Protein AF-A0A382DYI3-F1 (afdb_monomer_lite)

pLDDT: mean 92.46, std 12.78, range [22.81, 98.94]

Organism: NCBI:txid408172

Radius of gyration: 20.12 Å; chains: 1; bounding box: 58×46×54 Å

Sequence (320 aa):
VVPGTFLARAEEDTTLPGLQSNIVVEIRAQGDSLIWLGTGKGLSVQKDSLDKRNVTRTFQTSKNITAGETGQLLPEGGISAVGVAGKDTLLVSVATTIDEEIAGGGLALSINSRDPTTARWSYFDQPKDSSGDSTLSWGGVTLSALPVTVPQNNVTYDIAIGKRYYWTASWAGGLRRLNKSNVLNGWKRVPLPDDNRTDFLCGQQYDGYQLNPRDPPQGNHNHKAFSVMTYGDTVWVGTANGINRGILDDSGCLDWKNYSFPISSISGNWVIAIEKQEWKGRRTIWAVTRAADQAGEENGISFTQNDGETWQTVALLKGE

Structure (mmCIF, N/CA/C/O backbone):
data_AF-A0A382DYI3-F1
#
_entry.id   AF-A0A382DYI3-F1
#
loop_
_atom_site.group_PDB
_atom_site.id
_atom_site.type_symbol
_atom_site.label_atom_id
_atom_site.label_alt_id
_atom_site.label_comp_id
_atom_site.label_asym_id
_atom_site.label_entity_id
_atom_site.label_seq_id
_atom_site.pdbx_PDB_ins_code
_atom_site.Cartn_x
_atom_site.Cartn_y
_atom_site.Cartn_z
_atom_site.occupancy
_atom_site.B_iso_or_equiv
_atom_site.auth_seq_id
_atom_site.auth_comp_id
_atom_site.auth_asym_id
_atom_site.auth_atom_id
_atom_site.pdbx_PDB_model_num
ATOM 1 N N . VAL A 1 1 ? -31.233 26.268 10.669 1.00 33.06 1 VAL A N 1
ATOM 2 C CA . VAL A 1 1 ? -31.345 25.991 12.120 1.00 33.06 1 VAL A CA 1
ATOM 3 C C . VAL A 1 1 ? -30.613 24.690 12.382 1.00 33.06 1 VAL A C 1
ATOM 5 O O . VAL A 1 1 ? -31.057 23.652 11.914 1.00 33.06 1 VAL A O 1
ATOM 8 N N . VAL A 1 2 ? -29.431 24.779 12.990 1.00 22.81 2 VAL A N 1
ATOM 9 C CA . VAL A 1 2 ? -28.612 23.624 13.384 1.00 22.81 2 VAL A CA 1
ATOM 10 C C . VAL A 1 2 ? -29.206 23.071 14.680 1.00 22.81 2 VAL A C 1
ATOM 12 O O . VAL A 1 2 ? -29.425 23.868 15.595 1.00 22.81 2 VAL A O 1
ATOM 15 N N . PRO A 1 3 ? -29.493 21.765 14.803 1.00 25.08 3 PRO A N 1
ATOM 16 C CA . PRO A 1 3 ? -29.851 21.202 16.094 1.00 25.08 3 PRO A CA 1
ATOM 17 C C . PRO A 1 3 ? -28.656 21.307 17.046 1.00 25.08 3 PRO A C 1
ATOM 19 O O . PRO A 1 3 ? -27.610 20.695 16.828 1.00 25.08 3 PRO A O 1
ATOM 22 N N . GLY A 1 4 ? -28.825 22.127 18.084 1.00 31.42 4 GLY A N 1
ATOM 23 C CA . GLY A 1 4 ? -27.936 22.215 19.232 1.00 31.42 4 GLY A CA 1
ATOM 24 C C . GLY A 1 4 ? -28.094 20.980 20.114 1.00 31.42 4 GLY A C 1
ATOM 25 O O . GLY A 1 4 ? -29.153 20.778 20.693 1.00 31.42 4 GLY A O 1
ATOM 26 N N . THR A 1 5 ? -27.020 20.189 20.186 1.00 35.94 5 THR A N 1
ATOM 27 C CA . THR A 1 5 ? -26.731 19.069 21.107 1.00 35.94 5 THR A CA 1
ATOM 28 C C . THR A 1 5 ? -27.771 17.958 21.301 1.00 35.94 5 THR A C 1
ATOM 30 O O . THR A 1 5 ? -28.908 18.193 21.687 1.00 35.94 5 THR A O 1
ATOM 33 N N . PHE A 1 6 ? -27.294 16.712 21.241 1.00 30.08 6 PHE A N 1
ATOM 34 C CA . PHE A 1 6 ? -27.836 15.607 22.033 1.00 30.08 6 PHE A CA 1
ATOM 35 C C . PHE A 1 6 ? -26.677 14.865 22.709 1.00 30.08 6 PHE A C 1
ATOM 37 O O . PHE A 1 6 ? -25.822 14.283 22.047 1.00 30.08 6 PHE A O 1
ATOM 44 N N . LEU A 1 7 ? -26.644 14.941 24.040 1.00 41.44 7 LEU A N 1
ATOM 45 C CA . LEU A 1 7 ? -25.841 14.096 24.921 1.00 41.44 7 LEU A CA 1
ATOM 46 C C . LEU A 1 7 ? -26.666 12.862 25.304 1.00 41.44 7 LEU A C 1
ATOM 48 O O . LEU A 1 7 ? -27.824 13.010 25.685 1.00 41.44 7 LEU A O 1
ATOM 52 N N . ALA A 1 8 ? -26.037 11.687 25.325 1.00 32.81 8 ALA A N 1
ATOM 53 C CA . ALA A 1 8 ? -26.279 10.656 26.335 1.00 32.81 8 ALA A CA 1
ATOM 54 C C . ALA A 1 8 ? -25.063 9.720 26.398 1.00 32.81 8 ALA A C 1
ATOM 56 O O . ALA A 1 8 ? -24.697 9.096 25.404 1.00 32.81 8 ALA A O 1
ATOM 57 N N . ARG A 1 9 ? -24.435 9.644 27.578 1.00 41.69 9 ARG A N 1
ATOM 58 C CA . ARG A 1 9 ? -23.523 8.559 27.956 1.00 41.69 9 ARG A CA 1
ATOM 59 C C . ARG A 1 9 ? -24.306 7.245 27.977 1.00 41.69 9 ARG A C 1
ATOM 61 O O . ARG A 1 9 ? -25.358 7.185 28.607 1.00 41.69 9 ARG A O 1
ATOM 68 N N . ALA A 1 10 ? -23.723 6.204 27.402 1.00 33.28 10 ALA A N 1
ATOM 69 C CA . ALA A 1 10 ? -23.836 4.850 27.923 1.00 33.28 10 ALA A CA 1
ATOM 70 C C . ALA A 1 10 ? -22.439 4.457 28.421 1.00 33.28 10 ALA A C 1
ATOM 72 O O . ALA A 1 10 ? -21.440 4.808 27.789 1.00 33.28 10 ALA A O 1
ATOM 73 N N . GLU A 1 11 ? -22.363 3.818 29.584 1.00 40.38 11 GLU A N 1
ATOM 74 C CA . GLU A 1 11 ? -21.122 3.207 30.057 1.00 40.38 11 GLU A CA 1
ATOM 75 C C . GLU A 1 11 ? -20.668 2.143 29.036 1.00 40.38 11 GLU A C 1
ATOM 77 O O . GLU A 1 11 ? -21.461 1.304 28.616 1.00 40.38 11 GLU A O 1
ATOM 82 N N . GLU A 1 12 ? -19.406 2.262 28.607 1.00 47.00 12 GLU A N 1
ATOM 83 C CA . GLU A 1 12 ? -18.639 1.360 27.727 1.00 47.00 12 GLU A CA 1
ATOM 84 C C . GLU A 1 12 ? -19.156 1.087 26.290 1.00 47.00 12 GLU A C 1
ATOM 86 O O . GLU A 1 12 ? -19.067 -0.039 25.808 1.00 47.00 12 GLU A O 1
ATOM 91 N N . ASP A 1 13 ? -19.589 2.108 25.531 1.00 55.59 13 ASP A N 1
ATOM 92 C CA . ASP A 1 13 ? -19.565 2.030 24.050 1.00 55.59 13 ASP A CA 1
ATOM 93 C C . ASP A 1 13 ? -18.303 2.733 23.510 1.00 55.59 13 ASP A C 1
ATOM 95 O O . ASP A 1 13 ? -18.105 3.936 23.703 1.00 55.59 13 ASP A O 1
ATOM 99 N N . THR A 1 14 ? -17.429 1.976 22.842 1.00 66.69 14 THR A N 1
ATOM 100 C CA . THR A 1 14 ? -16.175 2.458 22.225 1.00 66.69 14 THR A CA 1
ATOM 101 C C . THR A 1 14 ? -16.417 3.146 20.877 1.00 66.69 14 THR A C 1
ATOM 103 O O . THR A 1 14 ? -15.471 3.557 20.197 1.00 66.69 14 THR A O 1
ATOM 106 N N . THR A 1 15 ? -17.682 3.296 20.473 1.00 78.12 15 THR A N 1
ATOM 107 C CA . THR A 1 15 ? -18.095 3.884 19.199 1.00 78.12 15 THR A CA 1
ATOM 108 C C . THR A 1 15 ? -19.117 5.018 19.372 1.00 78.12 15 THR A C 1
ATOM 110 O O . THR A 1 15 ? -19.864 5.089 20.343 1.00 78.12 15 THR A O 1
ATOM 113 N N . LEU A 1 16 ? -19.137 5.947 18.416 1.00 83.94 16 LEU A N 1
ATOM 114 C CA . LEU A 1 16 ? -20.013 7.111 18.316 1.00 83.94 16 LEU A CA 1
ATOM 115 C C . LEU A 1 16 ? -21.017 6.921 17.167 1.00 83.94 16 LEU A C 1
ATOM 117 O O . LEU A 1 16 ? -20.637 6.403 16.115 1.00 83.94 16 LEU A O 1
ATOM 121 N N . PRO A 1 17 ? -22.277 7.371 17.293 1.00 85.00 17 PRO A N 1
ATOM 122 C CA . PRO A 1 17 ? -23.234 7.317 16.190 1.00 85.00 17 PRO A CA 1
ATOM 123 C C . PRO A 1 17 ? -22.824 8.186 14.990 1.00 85.00 17 PRO A C 1
ATOM 125 O O . PRO A 1 17 ? -22.379 9.322 15.152 1.00 85.00 17 PRO A O 1
ATOM 128 N N . GLY A 1 18 ? -23.057 7.677 13.780 1.00 85.94 18 GLY A N 1
ATOM 129 C CA . GLY A 1 18 ? -22.860 8.394 12.519 1.00 85.94 18 GLY A CA 1
ATOM 130 C C . GLY A 1 18 ? -21.398 8.536 12.092 1.00 85.94 18 GLY A C 1
ATOM 131 O O . GLY A 1 18 ? -20.479 8.103 12.786 1.00 85.94 18 GLY A O 1
ATOM 132 N N . LEU A 1 19 ? -21.196 9.146 10.921 1.00 88.25 19 LEU A N 1
ATOM 133 C CA . LEU A 1 19 ? -19.880 9.550 10.419 1.00 88.25 19 LEU A CA 1
ATOM 134 C C . LEU A 1 19 ? -19.428 10.844 11.101 1.00 88.25 19 LEU A C 1
ATOM 136 O O . LEU A 1 19 ? -20.229 11.760 11.280 1.00 88.25 19 LEU A O 1
ATOM 140 N N . GLN A 1 20 ? -18.139 10.945 11.420 1.00 86.56 20 GLN A N 1
ATOM 141 C CA . GLN A 1 20 ? -17.558 12.157 12.019 1.00 86.56 20 GLN A CA 1
ATOM 142 C C . GLN A 1 20 ? -16.969 13.126 10.981 1.00 86.56 20 GLN A C 1
ATOM 144 O O . GLN A 1 20 ? -16.584 14.243 11.321 1.00 86.56 20 GLN A O 1
ATOM 149 N N . SER A 1 21 ? -16.927 12.728 9.708 1.00 86.38 21 SER A N 1
ATOM 150 C CA . SER A 1 21 ? -16.507 13.553 8.575 1.00 86.38 21 SER A CA 1
ATOM 151 C C . SER A 1 21 ? -17.416 13.307 7.370 1.00 86.38 21 SER A C 1
ATOM 153 O O . SER A 1 21 ? -17.968 12.219 7.209 1.00 86.38 21 SER A O 1
ATOM 155 N N . ASN A 1 22 ? -17.558 14.319 6.515 1.00 83.19 22 ASN A N 1
ATOM 156 C CA . ASN A 1 22 ? -18.263 14.236 5.235 1.00 83.19 22 ASN A CA 1
ATOM 157 C C . ASN A 1 22 ? -17.356 13.789 4.073 1.00 83.19 22 ASN A C 1
ATOM 159 O O . ASN A 1 22 ? -17.828 13.697 2.944 1.00 83.19 22 ASN A O 1
ATOM 163 N N . ILE A 1 23 ? -16.074 13.522 4.339 1.00 85.38 23 ILE A N 1
ATOM 164 C CA . ILE A 1 23 ? -15.118 12.976 3.372 1.00 85.38 23 ILE A CA 1
ATOM 165 C C . ILE A 1 23 ? -14.836 11.523 3.747 1.00 85.38 23 ILE A C 1
ATOM 167 O O . ILE A 1 23 ? -14.264 11.252 4.808 1.00 85.38 23 ILE A O 1
ATOM 171 N N . VAL A 1 24 ? -15.219 10.610 2.855 1.00 89.94 24 VAL A N 1
ATOM 172 C CA . VAL A 1 24 ? -14.853 9.191 2.899 1.00 89.94 24 VAL A CA 1
ATOM 173 C C . VAL A 1 24 ? -13.750 8.983 1.875 1.00 89.94 24 VAL A C 1
ATOM 175 O O . VAL A 1 24 ? -13.953 9.257 0.696 1.00 89.94 24 VAL A O 1
ATOM 178 N N . VAL A 1 25 ? -12.587 8.538 2.336 1.00 88.25 25 VAL A N 1
ATOM 179 C CA . VAL A 1 25 ? -11.425 8.293 1.469 1.00 88.25 25 VAL A CA 1
ATOM 180 C C . VAL A 1 25 ? -11.272 6.822 1.116 1.00 88.25 25 VAL A C 1
ATOM 182 O O . VAL A 1 25 ? -10.615 6.506 0.137 1.00 88.25 25 VAL A O 1
ATOM 185 N N . GLU A 1 26 ? -11.889 5.935 1.900 1.00 91.88 26 GLU A N 1
ATOM 186 C CA . GLU A 1 26 ? -11.700 4.499 1.764 1.00 91.88 26 GLU A CA 1
ATOM 187 C C . GLU A 1 26 ? -12.976 3.738 2.125 1.00 91.88 26 GLU A C 1
ATOM 189 O O . GLU A 1 26 ? -13.631 4.044 3.127 1.00 91.88 26 GLU A O 1
ATOM 194 N N . ILE A 1 27 ? -13.314 2.728 1.321 1.00 94.75 27 ILE A N 1
ATOM 195 C CA . ILE A 1 27 ? -14.467 1.849 1.545 1.00 94.75 27 ILE A CA 1
ATOM 196 C C . ILE A 1 27 ? -14.018 0.402 1.375 1.00 94.75 27 ILE A C 1
ATOM 198 O O . ILE A 1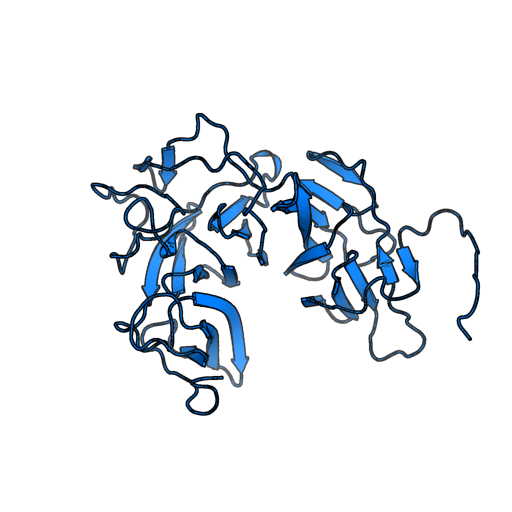 27 ? -13.623 -0.005 0.283 1.00 94.75 27 ILE A O 1
ATOM 202 N N . ARG A 1 28 ? -14.127 -0.404 2.435 1.00 95.88 28 ARG A N 1
ATOM 203 C CA . ARG A 1 28 ? -13.758 -1.828 2.394 1.00 95.88 28 ARG A CA 1
ATOM 204 C C . ARG A 1 28 ? -14.868 -2.712 2.932 1.00 95.88 28 ARG A C 1
ATOM 206 O O . ARG A 1 28 ? -15.318 -2.543 4.062 1.00 95.88 28 ARG A O 1
ATOM 213 N N . ALA A 1 29 ? -15.275 -3.694 2.137 1.00 94.31 29 ALA A N 1
ATOM 214 C CA . ALA A 1 29 ? -16.159 -4.757 2.596 1.00 94.31 29 ALA A CA 1
ATOM 215 C C . ALA A 1 29 ? -15.353 -5.848 3.314 1.00 94.31 29 ALA A C 1
ATOM 217 O O . ALA A 1 29 ? -14.279 -6.233 2.852 1.00 94.31 29 ALA A O 1
ATOM 218 N N . GLN A 1 30 ? -15.872 -6.372 4.424 1.00 94.31 30 GLN A N 1
ATOM 219 C CA . GLN A 1 30 ? -15.259 -7.473 5.163 1.00 94.31 30 GLN A CA 1
ATOM 220 C C . GLN A 1 30 ? -16.304 -8.524 5.540 1.00 94.31 30 GLN A C 1
ATOM 222 O O . GLN A 1 30 ? -17.333 -8.230 6.156 1.00 94.31 30 GLN A O 1
ATOM 227 N N . GLY A 1 31 ? -16.005 -9.779 5.199 1.00 90.25 31 GLY A N 1
ATOM 228 C CA . GLY A 1 31 ? -16.948 -10.877 5.362 1.00 90.25 31 GLY A CA 1
ATOM 229 C C . GLY A 1 31 ? -18.260 -10.612 4.621 1.00 90.25 31 GLY A C 1
ATOM 230 O O . GLY A 1 31 ? -18.258 -10.102 3.505 1.00 90.25 31 GLY A O 1
ATOM 231 N N . ASP A 1 32 ? -19.369 -10.964 5.267 1.00 86.88 32 ASP A N 1
ATOM 232 C CA . ASP A 1 32 ? -20.693 -10.975 4.636 1.00 86.88 32 ASP A CA 1
ATOM 233 C C . ASP A 1 32 ? -21.541 -9.740 5.007 1.00 86.88 32 ASP A C 1
ATOM 235 O O . ASP A 1 32 ? -22.590 -9.511 4.411 1.00 86.88 32 ASP A O 1
ATOM 239 N N . SER A 1 33 ? -21.109 -8.953 6.002 1.00 88.81 33 SER A N 1
ATOM 240 C CA . SER A 1 33 ? -21.972 -7.966 6.669 1.00 88.81 33 SER A CA 1
ATOM 241 C C . SER A 1 33 ? -21.318 -6.628 7.002 1.00 88.81 33 SER A C 1
ATOM 243 O O . SER A 1 33 ? -22.034 -5.729 7.426 1.00 88.81 33 SER A O 1
ATOM 245 N N . LEU A 1 34 ? -19.995 -6.470 6.915 1.00 93.81 34 LEU A N 1
ATOM 246 C CA . LEU A 1 34 ? -19.329 -5.248 7.384 1.00 93.81 34 LEU A CA 1
ATOM 247 C C . LEU A 1 34 ? -18.829 -4.400 6.220 1.00 93.81 34 LEU A C 1
ATOM 249 O O . LEU A 1 34 ? -18.163 -4.907 5.319 1.00 93.81 34 LEU A O 1
ATOM 253 N N . ILE A 1 35 ? -19.108 -3.101 6.293 1.00 94.94 35 ILE A N 1
ATOM 254 C CA . ILE A 1 35 ? -18.514 -2.069 5.448 1.00 94.94 35 ILE A CA 1
ATOM 255 C C . ILE A 1 35 ? -17.738 -1.112 6.349 1.00 94.94 35 ILE A C 1
ATOM 257 O O . ILE A 1 35 ? -18.320 -0.446 7.205 1.00 94.94 35 ILE A O 1
ATOM 261 N N . TRP A 1 36 ? -16.429 -1.046 6.146 1.00 96.19 36 TRP A N 1
ATOM 262 C CA . TRP A 1 36 ? -15.521 -0.110 6.794 1.00 96.19 36 TRP A CA 1
ATOM 263 C C . TRP A 1 36 ? -15.395 1.152 5.953 1.00 96.19 36 TRP A C 1
ATOM 265 O O . TRP A 1 36 ? -15.252 1.074 4.734 1.00 96.19 36 TRP A O 1
ATOM 275 N N . LEU A 1 37 ? -15.443 2.302 6.615 1.00 96.06 37 LEU A N 1
ATOM 276 C CA . LEU A 1 37 ? -15.402 3.625 6.009 1.00 96.06 37 LEU A CA 1
ATOM 277 C C . LEU A 1 37 ? -14.260 4.407 6.655 1.00 96.06 37 LEU A C 1
ATOM 279 O O . LEU A 1 37 ? -14.363 4.844 7.804 1.00 96.06 37 LEU A O 1
ATOM 283 N N . GLY A 1 38 ? -13.158 4.561 5.930 1.00 95.69 38 GLY A N 1
ATOM 284 C CA . GLY A 1 38 ? -12.072 5.445 6.332 1.00 95.69 38 GLY A CA 1
ATOM 285 C C . GLY A 1 38 ? -12.460 6.886 6.038 1.00 95.69 38 GLY A C 1
ATOM 286 O O . GLY A 1 38 ? -12.813 7.218 4.905 1.00 95.69 38 GLY A O 1
ATOM 287 N N . THR A 1 39 ? -12.420 7.749 7.050 1.00 93.56 39 THR A N 1
ATOM 288 C CA . THR A 1 39 ? -12.794 9.158 6.899 1.00 93.56 39 THR A CA 1
ATOM 289 C C . THR A 1 39 ? -11.682 10.087 7.359 1.00 93.56 39 THR A C 1
ATOM 291 O O . THR A 1 39 ? -10.795 9.696 8.117 1.00 93.56 39 THR A O 1
ATOM 294 N N . GLY A 1 40 ? -11.779 11.364 6.982 1.00 89.06 40 GLY A N 1
ATOM 295 C CA . GLY A 1 40 ? -10.863 12.400 7.477 1.00 89.06 40 GLY A CA 1
ATOM 296 C C . GLY A 1 40 ? -10.893 12.622 9.000 1.00 89.06 40 GLY A C 1
ATOM 297 O O . GLY A 1 40 ? -10.067 13.372 9.507 1.00 89.06 40 GLY A O 1
ATOM 298 N N . LYS A 1 41 ? -11.827 11.999 9.737 1.00 88.44 41 LYS A N 1
ATOM 299 C CA . LYS A 1 41 ? -11.933 12.071 11.205 1.00 88.44 41 LYS A CA 1
ATOM 300 C C . LYS A 1 41 ? -12.202 10.696 11.825 1.00 88.44 41 LYS A C 1
ATOM 302 O O . LYS A 1 41 ? -13.142 10.524 12.598 1.00 88.44 41 LYS A O 1
ATOM 307 N N . GLY A 1 42 ? -11.383 9.716 11.462 1.00 92.62 42 GLY A N 1
ATOM 308 C CA . GLY A 1 42 ? -11.423 8.375 12.038 1.00 92.62 42 GLY A CA 1
ATOM 309 C C . GLY A 1 42 ? -12.180 7.344 11.203 1.00 92.62 42 GLY A C 1
ATOM 310 O O . GLY A 1 42 ? -12.631 7.602 10.083 1.00 92.62 42 GLY A O 1
ATOM 311 N N . LEU A 1 43 ? -12.240 6.132 11.748 1.00 96.94 43 LEU A N 1
ATOM 312 C CA . LEU A 1 43 ? -12.793 4.954 11.092 1.00 96.94 43 LEU A CA 1
ATOM 313 C C . LEU A 1 43 ? -14.240 4.742 11.512 1.00 96.94 43 LEU A C 1
ATOM 315 O O . LEU A 1 43 ? -14.545 4.697 12.705 1.00 96.94 43 LEU A O 1
ATOM 319 N N . SER A 1 44 ? -15.104 4.508 10.538 1.00 95.06 44 SER A N 1
ATOM 320 C CA . SER A 1 44 ? -16.482 4.111 10.779 1.00 95.06 44 SER A CA 1
ATOM 321 C C . SER A 1 44 ? -16.776 2.731 10.216 1.00 95.06 44 SER A C 1
ATOM 323 O O . SER A 1 44 ? -16.079 2.224 9.339 1.00 95.06 44 SER A O 1
ATOM 325 N N . VAL A 1 45 ? -17.831 2.116 10.729 1.00 93.88 45 VAL A N 1
ATOM 326 C CA . VAL A 1 45 ? -18.316 0.813 10.302 1.00 93.88 45 VAL A CA 1
ATOM 327 C C . VAL A 1 45 ? -19.827 0.842 10.166 1.00 93.88 45 VAL A C 1
ATOM 329 O O . VAL A 1 45 ? -20.539 1.433 10.982 1.00 93.88 45 VAL A O 1
ATOM 332 N N . GLN A 1 46 ? -20.320 0.177 9.135 1.00 91.56 46 GLN A N 1
ATOM 333 C CA . GLN A 1 46 ? -21.726 -0.132 8.964 1.00 91.56 46 GLN A CA 1
ATOM 334 C C . GLN A 1 46 ? -21.883 -1.648 8.894 1.00 91.56 46 GLN A C 1
ATOM 336 O O . GLN A 1 46 ? -21.194 -2.319 8.126 1.00 91.56 46 GLN A O 1
ATOM 341 N N . LYS A 1 47 ? -22.794 -2.185 9.707 1.00 88.56 47 LYS A N 1
ATOM 342 C CA . LYS A 1 47 ? -23.161 -3.600 9.694 1.00 88.56 47 LYS A CA 1
ATOM 343 C C . LYS A 1 47 ? -24.464 -3.787 8.927 1.00 88.56 47 LYS A C 1
ATOM 345 O O . LYS A 1 47 ? -25.378 -2.995 9.117 1.00 88.56 47 LYS A O 1
ATOM 350 N N . ASP A 1 48 ? -24.538 -4.816 8.089 1.00 83.56 48 ASP A N 1
ATOM 351 C CA . ASP A 1 48 ? -25.665 -5.154 7.215 1.00 83.56 48 ASP A CA 1
ATOM 352 C C . ASP A 1 48 ? -26.249 -3.895 6.563 1.00 83.56 48 ASP A C 1
ATOM 354 O O . ASP A 1 48 ? -27.338 -3.450 6.915 1.00 83.56 48 ASP A O 1
ATOM 358 N N . SER A 1 49 ? -25.500 -3.281 5.640 1.00 71.50 49 SER A N 1
ATOM 359 C CA . SER A 1 49 ? -25.786 -1.940 5.094 1.00 71.50 49 SER A CA 1
ATOM 360 C C . SER A 1 49 ? -27.166 -1.773 4.438 1.00 71.50 49 SER A C 1
ATOM 362 O O . SER A 1 49 ? -27.600 -0.649 4.189 1.00 71.50 49 SER A O 1
ATOM 364 N N . LEU A 1 50 ? -27.869 -2.878 4.179 1.00 75.00 50 LEU A N 1
ATOM 365 C CA . LEU A 1 50 ? -29.229 -2.910 3.646 1.00 75.00 50 LEU A CA 1
ATOM 366 C C . LEU A 1 50 ? -30.318 -2.835 4.734 1.00 75.00 50 LEU A C 1
ATOM 368 O O . LEU A 1 50 ? -31.466 -2.511 4.419 1.00 75.00 50 LEU A O 1
ATOM 372 N N . ASP A 1 51 ? -29.994 -3.105 6.002 1.00 76.00 51 ASP A N 1
ATOM 373 C CA . ASP A 1 51 ? -30.919 -2.920 7.120 1.00 76.00 51 ASP A CA 1
ATOM 374 C C . ASP A 1 51 ? -30.903 -1.455 7.567 1.00 76.00 51 ASP A C 1
ATOM 376 O O . ASP A 1 51 ? -29.970 -0.981 8.211 1.00 76.00 51 ASP A O 1
ATOM 380 N N . LYS A 1 52 ? -31.984 -0.730 7.262 1.00 69.81 52 LYS A N 1
ATOM 381 C CA . LYS A 1 52 ? -32.148 0.693 7.611 1.00 69.81 52 LYS A CA 1
ATOM 382 C C . LYS A 1 52 ? -32.114 0.972 9.118 1.00 69.81 52 LYS A C 1
ATOM 384 O O . LYS A 1 52 ? -32.022 2.132 9.509 1.00 69.81 52 LYS A O 1
ATOM 389 N N . ARG A 1 53 ? -32.232 -0.058 9.963 1.00 71.25 53 ARG A N 1
ATOM 390 C CA . ARG A 1 53 ? -32.099 0.062 11.423 1.00 71.25 53 ARG A CA 1
ATOM 391 C C . ARG A 1 53 ? -30.639 0.108 11.866 1.00 71.25 53 ARG A C 1
ATOM 393 O O . ARG A 1 53 ? -30.362 0.604 12.956 1.00 71.25 53 ARG A O 1
ATOM 400 N N . ASN A 1 54 ? -29.716 -0.385 11.042 1.00 72.50 54 ASN A N 1
ATOM 401 C CA . ASN A 1 54 ? -28.298 -0.358 11.351 1.00 72.50 54 ASN A CA 1
ATOM 402 C C . ASN A 1 54 ? -27.706 0.996 10.978 1.00 72.50 54 ASN A C 1
ATOM 404 O O . ASN A 1 54 ? -27.630 1.389 9.813 1.00 72.50 54 ASN A O 1
ATOM 408 N N . VAL A 1 55 ? -27.270 1.707 12.009 1.00 80.38 55 VAL A N 1
ATOM 409 C CA . VAL A 1 55 ? -26.630 3.010 11.875 1.00 80.38 55 VAL A CA 1
ATOM 410 C C . VAL A 1 55 ? -25.128 2.802 11.744 1.00 80.38 55 VAL A C 1
ATOM 412 O O . VAL A 1 55 ? -24.545 1.973 12.443 1.00 80.38 55 VAL A O 1
ATOM 415 N N . THR A 1 56 ? -24.496 3.581 10.874 1.00 88.19 56 THR A N 1
ATOM 416 C CA . THR A 1 56 ? -23.039 3.700 10.844 1.00 88.19 56 THR A CA 1
ATOM 417 C C . THR A 1 56 ? -22.530 4.157 12.209 1.00 88.19 56 THR A C 1
ATOM 419 O O . THR A 1 56 ? -23.099 5.071 12.808 1.00 88.19 56 THR A O 1
ATOM 422 N N . ARG A 1 57 ? -21.459 3.538 12.702 1.00 89.44 57 ARG A N 1
ATOM 423 C CA . ARG A 1 57 ? -20.806 3.896 13.965 1.00 89.44 57 ARG A CA 1
ATOM 424 C C . ARG A 1 57 ? -19.343 4.228 13.716 1.00 89.44 57 ARG A C 1
ATOM 426 O O . ARG A 1 57 ? -18.686 3.522 12.964 1.00 89.44 57 ARG A O 1
ATOM 433 N N . THR A 1 58 ? -18.834 5.283 14.333 1.00 92.69 58 THR A N 1
ATOM 434 C CA . THR A 1 58 ? -17.429 5.703 14.254 1.00 92.69 58 THR A CA 1
ATOM 435 C C . THR A 1 58 ? -16.689 5.304 15.515 1.00 92.69 58 THR A C 1
ATOM 437 O O . THR A 1 58 ? -17.187 5.537 16.605 1.00 92.69 58 THR A O 1
ATOM 440 N N . PHE A 1 59 ? -15.503 4.725 15.401 1.00 94.62 59 PHE A N 1
ATOM 441 C CA . PHE A 1 59 ? -14.676 4.405 16.562 1.00 94.62 59 PHE A CA 1
ATOM 442 C C . PHE A 1 59 ? -14.229 5.677 17.278 1.00 94.62 59 PHE A C 1
ATOM 444 O O . PHE A 1 59 ? -13.854 6.662 16.640 1.00 94.62 59 PHE A O 1
ATOM 451 N N . GLN A 1 60 ? -14.256 5.656 18.608 1.00 93.50 60 GLN A N 1
ATOM 452 C CA . GLN A 1 60 ? -13.653 6.720 19.398 1.00 93.50 60 GLN A CA 1
ATOM 453 C C . GLN A 1 60 ? -12.139 6.750 19.186 1.00 93.50 60 GLN A C 1
ATOM 455 O O . GLN A 1 60 ? -11.496 5.715 18.986 1.00 93.50 60 GLN A O 1
ATOM 460 N N . THR A 1 61 ? -11.573 7.951 19.263 1.00 94.06 61 THR A N 1
ATOM 461 C CA . THR A 1 61 ? -10.145 8.182 19.066 1.00 94.06 61 THR A CA 1
ATOM 462 C C . THR A 1 61 ? -9.484 8.785 20.299 1.00 94.06 61 THR A C 1
ATOM 464 O O . THR A 1 61 ? -10.144 9.420 21.122 1.00 94.06 61 THR A O 1
ATOM 467 N N . SER A 1 62 ? -8.168 8.626 20.412 1.00 93.75 62 SER A N 1
ATOM 468 C CA . SER A 1 62 ? -7.352 9.233 21.465 1.00 93.75 62 SER A CA 1
ATOM 469 C C . SER A 1 62 ? -6.017 9.729 20.908 1.00 93.75 62 SER A C 1
ATOM 471 O O . SER A 1 62 ? -5.438 9.102 20.021 1.00 93.75 62 SER A O 1
ATOM 473 N N . LYS A 1 63 ? -5.500 10.827 21.474 1.00 91.19 63 LYS A N 1
ATOM 474 C CA . LYS A 1 63 ? -4.107 11.276 21.269 1.00 91.19 63 LYS A CA 1
ATOM 475 C C . LYS A 1 63 ? -3.107 10.481 22.104 1.00 91.19 63 LYS A C 1
ATOM 477 O O . LYS A 1 63 ? -1.929 10.439 21.779 1.00 91.19 63 LYS A O 1
ATOM 482 N N . ASN A 1 64 ? -3.579 9.855 23.180 1.00 92.94 64 ASN A N 1
ATOM 483 C CA . ASN A 1 64 ? -2.760 9.091 24.115 1.00 92.94 64 ASN A CA 1
ATOM 484 C C . ASN A 1 64 ? -2.746 7.621 23.686 1.00 92.94 64 ASN A C 1
ATOM 486 O O . ASN A 1 64 ? -3.360 6.777 24.340 1.00 92.94 64 ASN A O 1
ATOM 490 N N . ILE A 1 65 ? -2.120 7.344 22.544 1.00 94.50 65 ILE A N 1
ATOM 491 C CA . ILE A 1 65 ? -1.920 5.995 22.013 1.00 94.50 65 ILE A CA 1
ATOM 492 C C . ILE A 1 65 ? -0.421 5.742 21.906 1.00 94.50 65 ILE A C 1
ATOM 494 O O . ILE A 1 65 ? 0.296 6.521 21.281 1.00 94.50 65 ILE A O 1
ATOM 498 N N . THR A 1 66 ? 0.036 4.644 22.499 1.00 95.81 66 THR A N 1
ATOM 499 C CA . THR A 1 66 ? 1.448 4.258 22.504 1.00 95.81 66 THR A CA 1
ATOM 500 C C . THR A 1 66 ? 1.645 3.034 21.619 1.00 95.81 66 THR A C 1
ATOM 502 O O . THR A 1 66 ? 0.958 2.021 21.771 1.00 95.81 66 THR A O 1
ATOM 505 N N . ALA A 1 67 ? 2.598 3.103 20.690 1.00 95.56 67 ALA A N 1
ATOM 506 C CA . ALA A 1 67 ? 2.978 1.951 19.884 1.00 95.56 67 ALA A CA 1
ATOM 507 C C . ALA A 1 67 ? 3.471 0.785 20.759 1.00 95.56 67 ALA A C 1
ATOM 509 O O . ALA A 1 67 ? 4.163 0.981 21.756 1.00 95.56 67 ALA A O 1
ATOM 510 N N . GLY A 1 68 ? 3.118 -0.442 20.376 1.00 95.31 68 GLY A N 1
ATOM 511 C CA . GLY A 1 68 ? 3.404 -1.656 21.146 1.00 95.31 68 GLY A CA 1
ATOM 512 C C . GLY A 1 68 ? 2.351 -1.998 22.205 1.00 95.31 68 GLY A C 1
ATOM 513 O O . GLY A 1 68 ? 2.323 -3.135 22.677 1.00 95.31 68 GLY A O 1
ATOM 514 N N . GLU A 1 69 ? 1.450 -1.073 22.542 1.00 96.25 69 GLU A N 1
ATOM 515 C CA . GLU A 1 69 ? 0.321 -1.343 23.434 1.00 96.25 69 GLU A CA 1
ATOM 516 C C . GLU A 1 69 ? -0.910 -1.858 22.673 1.00 96.25 69 GLU A C 1
ATOM 518 O O . GLU A 1 69 ? -0.955 -1.916 21.438 1.00 96.25 69 GLU A O 1
ATOM 523 N N . THR A 1 70 ? -1.938 -2.237 23.440 1.00 96.62 70 THR A N 1
ATOM 524 C CA . THR A 1 70 ? -3.256 -2.571 22.898 1.00 96.62 70 THR A CA 1
ATOM 525 C C . THR A 1 70 ? -4.360 -1.782 23.583 1.00 96.62 70 THR A C 1
ATOM 527 O O . THR A 1 70 ? -4.253 -1.441 24.759 1.00 96.62 70 THR A O 1
ATOM 530 N N . GLY A 1 71 ? -5.460 -1.534 22.879 1.00 95.38 71 GLY A N 1
ATOM 531 C CA . GLY A 1 71 ? -6.622 -0.871 23.463 1.00 95.38 71 GLY A CA 1
ATOM 532 C C . GLY A 1 71 ? -7.860 -0.944 22.579 1.00 95.38 71 GLY A C 1
ATOM 533 O O . GLY A 1 71 ? -7.935 -1.763 21.667 1.00 95.38 71 GLY A O 1
ATOM 534 N N . GLN A 1 72 ? -8.852 -0.115 22.897 1.00 93.38 72 GLN A N 1
ATOM 535 C CA . GLN A 1 72 ? -10.149 -0.085 22.209 1.00 93.38 72 GLN A CA 1
ATOM 536 C C . GLN A 1 72 ? -10.387 1.201 21.403 1.00 93.38 72 GLN A C 1
ATOM 538 O O . GLN A 1 72 ? -11.316 1.255 20.603 1.00 93.38 72 GLN A O 1
ATOM 543 N N . LEU A 1 73 ? -9.552 2.223 21.601 1.00 94.56 73 LEU A N 1
ATOM 544 C CA . LEU A 1 73 ? -9.648 3.510 20.913 1.00 94.56 73 LEU A CA 1
ATOM 545 C C . LEU A 1 73 ? -8.685 3.533 19.729 1.00 94.56 73 LEU A C 1
ATOM 547 O O . LEU A 1 73 ? -7.583 3.010 19.821 1.00 94.56 73 LEU A O 1
ATOM 551 N N . LEU A 1 74 ? -9.060 4.171 18.630 1.00 94.75 74 LEU A N 1
ATOM 552 C CA . LEU A 1 74 ? -8.125 4.385 17.528 1.00 94.75 74 LEU A CA 1
ATOM 553 C C . LEU A 1 74 ? -7.212 5.595 17.789 1.00 94.75 74 LEU A C 1
ATOM 555 O O . LEU A 1 74 ? -7.577 6.492 18.555 1.00 94.75 74 LEU A O 1
ATOM 559 N N . PRO A 1 75 ? -6.038 5.672 17.143 1.00 94.06 75 PRO A N 1
ATOM 560 C CA . PRO A 1 75 ? -5.288 6.921 17.088 1.00 94.06 75 PRO A CA 1
ATOM 561 C C . PRO A 1 75 ? -6.135 8.036 16.459 1.00 94.06 75 PRO A C 1
ATOM 563 O O . PRO A 1 75 ? -6.869 7.808 15.495 1.00 94.06 75 PRO A O 1
ATOM 566 N N . GLU A 1 76 ? -6.052 9.244 17.015 1.00 92.44 76 GLU A N 1
ATOM 567 C CA . GLU A 1 76 ? -6.707 10.423 16.441 1.00 92.44 76 GLU A CA 1
ATOM 568 C C . GLU A 1 76 ? -6.044 10.846 15.123 1.00 92.44 76 GLU A C 1
ATOM 570 O O . GLU A 1 76 ? -4.823 10.951 15.031 1.00 92.44 76 GLU A O 1
ATOM 575 N N . GLY A 1 77 ? -6.868 11.122 14.110 1.00 91.88 77 GLY A N 1
ATOM 576 C CA . GLY A 1 77 ? -6.435 11.610 12.804 1.00 91.88 77 GLY A CA 1
ATOM 577 C C . GLY A 1 77 ? -7.384 11.189 11.682 1.00 91.88 77 GLY A C 1
ATOM 578 O O . GLY A 1 77 ? -8.460 10.630 11.920 1.00 91.88 77 GLY A O 1
ATOM 579 N N . GLY A 1 78 ? -6.986 11.475 10.445 1.00 95.06 78 GLY A N 1
ATOM 580 C CA . GLY A 1 78 ? -7.688 10.984 9.262 1.00 95.06 78 GLY A CA 1
ATOM 581 C C . GLY A 1 78 ? -7.255 9.560 8.948 1.00 95.06 78 GLY A C 1
ATOM 582 O O . GLY A 1 78 ? -6.071 9.258 9.008 1.00 95.06 78 GLY A O 1
ATOM 583 N N . ILE A 1 79 ? -8.179 8.673 8.599 1.00 97.56 79 ILE A N 1
ATOM 584 C CA . ILE A 1 79 ? -7.803 7.354 8.079 1.00 97.56 79 ILE A CA 1
ATOM 585 C C . ILE A 1 79 ? -7.230 7.552 6.684 1.00 97.56 79 ILE A C 1
ATOM 587 O O . ILE A 1 79 ? -7.869 8.205 5.868 1.00 97.56 79 ILE A O 1
ATOM 591 N N . SER A 1 80 ? -6.043 7.012 6.424 1.00 97.00 80 SER A N 1
ATOM 592 C CA . SER A 1 80 ? -5.366 7.155 5.130 1.00 97.00 80 SER A CA 1
ATOM 593 C C . SER A 1 80 ? -5.385 5.883 4.288 1.00 97.00 80 SER A C 1
ATOM 595 O O . SER A 1 80 ? -5.301 5.979 3.073 1.00 97.00 80 SER A O 1
ATOM 597 N N . ALA A 1 81 ? -5.529 4.715 4.919 1.00 98.12 81 ALA A N 1
ATOM 598 C CA . ALA A 1 81 ? -5.707 3.434 4.245 1.00 98.12 81 ALA A CA 1
ATOM 599 C C . ALA A 1 81 ? -6.393 2.420 5.168 1.00 98.12 81 ALA A C 1
ATOM 601 O O . ALA A 1 81 ? -6.259 2.482 6.399 1.00 98.12 81 ALA A O 1
ATOM 602 N N . VAL A 1 82 ? -7.100 1.459 4.568 1.00 98.38 82 VAL A N 1
ATOM 603 C CA . VAL A 1 82 ? -7.737 0.341 5.272 1.00 98.38 82 VAL A CA 1
ATOM 604 C C . VAL A 1 82 ? -7.470 -0.957 4.518 1.00 98.38 82 VAL A C 1
ATOM 606 O O . VAL A 1 82 ? -7.902 -1.132 3.385 1.00 98.38 82 VAL A O 1
ATOM 609 N N . GLY A 1 83 ? -6.824 -1.913 5.181 1.00 98.00 83 GLY A N 1
ATOM 610 C CA . GLY A 1 83 ? -6.657 -3.276 4.689 1.00 98.00 83 GLY A CA 1
ATOM 611 C C . GLY A 1 83 ? -7.537 -4.256 5.453 1.00 98.00 83 GLY A C 1
ATOM 612 O O . GLY A 1 83 ? -7.613 -4.207 6.680 1.00 98.00 83 GLY A O 1
ATOM 613 N N . VAL A 1 84 ? -8.161 -5.193 4.742 1.00 97.44 84 VAL A N 1
ATOM 614 C CA . VAL A 1 84 ? -9.008 -6.246 5.325 1.00 97.44 84 VAL A CA 1
ATOM 615 C C . VAL A 1 84 ? -8.552 -7.632 4.877 1.00 97.44 84 VAL A C 1
ATOM 617 O O . VAL A 1 84 ? -8.096 -7.818 3.750 1.00 97.44 84 VAL A O 1
ATOM 620 N N . ALA A 1 85 ? -8.696 -8.630 5.748 1.00 96.25 85 ALA A N 1
ATOM 621 C CA . ALA A 1 85 ? -8.576 -10.038 5.383 1.00 96.25 85 ALA A CA 1
ATOM 622 C C . ALA A 1 85 ? -9.519 -10.921 6.197 1.00 96.25 85 ALA A C 1
ATOM 624 O O . ALA A 1 85 ? -9.749 -10.704 7.388 1.00 96.25 85 ALA A O 1
ATOM 625 N N . GLY A 1 86 ? -10.020 -11.972 5.546 1.00 94.25 86 GLY A N 1
ATOM 626 C CA . GLY A 1 86 ? -10.939 -12.912 6.174 1.00 94.25 86 GLY A CA 1
ATOM 627 C C . GLY A 1 86 ? -12.205 -12.216 6.676 1.00 94.25 86 GLY A C 1
ATOM 628 O O . GLY A 1 86 ? -12.764 -11.355 5.998 1.00 94.25 86 GLY A O 1
ATOM 629 N N . LYS A 1 87 ? -12.669 -12.621 7.861 1.00 94.31 87 LYS A N 1
ATOM 630 C CA . LYS A 1 87 ? -13.902 -12.099 8.475 1.00 94.31 87 LYS A CA 1
ATOM 631 C C . LYS A 1 87 ? -13.645 -11.166 9.662 1.00 94.31 87 LYS A C 1
ATOM 633 O O . LYS A 1 87 ? -14.608 -10.635 10.201 1.00 94.31 87 LYS A O 1
ATOM 638 N N . ASP A 1 88 ? -12.394 -11.018 10.091 1.00 95.31 88 ASP A N 1
ATOM 639 C CA . ASP A 1 88 ? -12.035 -10.445 11.392 1.00 95.31 88 ASP A CA 1
ATOM 640 C C . ASP A 1 88 ? -10.693 -9.701 11.427 1.00 95.31 88 ASP A C 1
ATOM 642 O O . ASP A 1 88 ? -10.402 -9.042 12.426 1.00 95.31 88 ASP A O 1
ATOM 646 N N . THR A 1 89 ? -9.887 -9.737 10.364 1.00 97.50 89 THR A N 1
ATOM 647 C CA . THR A 1 89 ? -8.605 -9.029 10.336 1.00 97.50 89 THR A CA 1
ATOM 648 C C . THR A 1 89 ? -8.734 -7.708 9.591 1.00 97.50 89 THR A C 1
ATOM 650 O O . THR A 1 89 ? -9.146 -7.680 8.429 1.00 97.50 89 THR A O 1
ATOM 653 N N . LEU A 1 90 ? -8.350 -6.629 10.260 1.00 98.00 90 LEU A N 1
ATOM 654 C CA . LEU A 1 90 ? -8.438 -5.255 9.794 1.00 98.00 90 LEU A CA 1
ATOM 655 C C . LEU A 1 90 ? -7.180 -4.503 10.230 1.00 98.00 90 LEU A C 1
ATOM 657 O O . LEU A 1 90 ? -6.827 -4.515 11.406 1.00 98.00 90 LEU A O 1
ATOM 661 N N . LEU A 1 91 ? -6.516 -3.835 9.299 1.00 98.69 91 LEU A N 1
ATOM 662 C CA . LEU A 1 91 ? -5.388 -2.954 9.573 1.00 98.69 91 LEU A CA 1
ATOM 663 C C . LEU A 1 91 ? -5.724 -1.574 9.026 1.00 98.69 91 LEU A C 1
ATOM 665 O O . LEU A 1 91 ? -6.093 -1.450 7.861 1.00 98.69 91 LEU A O 1
ATOM 669 N N . VAL A 1 92 ? -5.586 -0.549 9.857 1.00 98.38 92 VAL A N 1
ATOM 670 C CA . VAL A 1 92 ? -5.833 0.838 9.458 1.00 98.38 92 VAL A CA 1
ATOM 671 C C . VAL A 1 92 ? -4.587 1.675 9.664 1.00 98.38 92 VAL A C 1
ATOM 673 O O . VAL A 1 92 ? -3.864 1.469 10.641 1.00 98.38 92 VAL A O 1
ATOM 676 N N . SER A 1 93 ? -4.339 2.617 8.761 1.00 98.44 93 SER A N 1
ATOM 677 C CA . SER A 1 93 ? -3.335 3.662 8.950 1.00 98.44 93 SER A CA 1
ATOM 678 C C . SER A 1 93 ? -3.989 5.018 9.143 1.00 98.44 93 SER A C 1
ATOM 680 O O . SER A 1 93 ? -5.062 5.301 8.602 1.00 98.44 93 SER A O 1
ATOM 682 N N . VAL A 1 94 ? -3.312 5.860 9.911 1.00 97.62 94 VAL A N 1
ATOM 683 C CA . VAL A 1 94 ? -3.750 7.213 10.233 1.00 97.62 94 VAL A CA 1
ATOM 684 C C . VAL A 1 94 ? -2.793 8.211 9.587 1.00 97.62 94 VAL A C 1
ATOM 686 O O . VAL A 1 94 ? -1.580 8.020 9.610 1.00 97.62 94 VAL A O 1
ATOM 689 N N . ALA A 1 95 ? -3.331 9.283 9.021 1.00 96.31 95 ALA A N 1
ATOM 690 C CA . ALA A 1 95 ? -2.612 10.488 8.646 1.00 96.31 95 ALA A CA 1
ATOM 691 C C . ALA A 1 95 ? -2.884 11.592 9.671 1.00 96.31 95 ALA A C 1
ATOM 693 O O . ALA A 1 95 ? -3.988 11.726 10.211 1.00 96.31 95 ALA A O 1
ATOM 694 N N . THR A 1 96 ? -1.860 12.394 9.920 1.00 94.19 96 THR A N 1
ATOM 695 C CA . THR A 1 96 ? -1.880 13.516 10.855 1.00 94.19 96 THR A CA 1
ATOM 696 C C . THR A 1 96 ? -1.044 14.672 10.301 1.00 94.19 96 THR A C 1
ATOM 698 O O . THR A 1 96 ? -0.535 14.606 9.179 1.00 94.19 96 THR A O 1
ATOM 701 N N . THR A 1 97 ? -0.897 15.730 11.088 1.00 92.56 97 THR A N 1
ATOM 702 C CA . THR A 1 97 ? -0.041 16.874 10.785 1.00 92.56 97 THR A CA 1
ATOM 703 C C . THR A 1 97 ? 0.978 17.040 11.904 1.00 92.56 97 THR A C 1
ATOM 705 O O . THR A 1 97 ? 0.605 17.083 13.077 1.00 92.56 97 THR A O 1
ATOM 708 N N . ILE A 1 98 ? 2.259 17.129 11.549 1.00 92.00 98 ILE A N 1
ATOM 709 C CA . ILE A 1 98 ? 3.364 17.398 12.477 1.00 92.00 98 ILE A CA 1
ATOM 710 C C . ILE A 1 98 ? 4.145 18.573 11.903 1.00 92.00 98 ILE A C 1
ATOM 712 O O . ILE A 1 98 ? 4.620 18.483 10.777 1.00 92.00 98 ILE A O 1
ATOM 716 N N . ASP A 1 99 ? 4.269 19.655 12.673 1.00 92.75 99 ASP A N 1
ATOM 717 C CA . ASP A 1 99 ? 4.955 20.885 12.253 1.00 92.75 99 ASP A CA 1
ATOM 718 C C . ASP A 1 99 ? 4.449 21.419 10.897 1.00 92.75 99 ASP A C 1
ATOM 720 O O . ASP A 1 99 ? 5.233 21.727 10.010 1.00 92.75 99 ASP A O 1
ATOM 724 N N . GLU A 1 100 ? 3.121 21.478 10.732 1.00 91.19 100 GLU A N 1
ATOM 725 C CA . GLU A 1 100 ? 2.414 21.912 9.506 1.00 91.19 100 GLU A CA 1
ATOM 726 C C . GLU A 1 100 ? 2.591 21.004 8.272 1.00 91.19 100 GLU A C 1
ATOM 728 O O . GLU A 1 100 ? 1.906 21.191 7.268 1.00 91.19 100 GLU A O 1
ATOM 733 N N . GLU A 1 101 ? 3.395 19.947 8.374 1.00 91.12 101 GLU A N 1
ATOM 734 C CA . GLU A 1 101 ? 3.601 18.956 7.320 1.00 91.12 101 GLU A CA 1
ATOM 735 C C . GLU A 1 101 ? 2.687 17.740 7.500 1.00 91.12 101 GLU A C 1
ATOM 737 O O . GLU A 1 101 ? 2.431 17.266 8.615 1.00 91.12 101 GLU A O 1
ATOM 742 N N . ILE A 1 102 ? 2.213 17.184 6.384 1.00 92.00 102 ILE A N 1
ATOM 743 C CA . ILE A 1 102 ? 1.449 15.934 6.398 1.00 92.00 102 ILE A CA 1
ATOM 744 C C . ILE A 1 102 ? 2.378 14.793 6.827 1.00 92.00 102 ILE A C 1
ATOM 746 O O . ILE A 1 102 ? 3.471 14.608 6.287 1.00 92.00 102 ILE A O 1
ATOM 750 N N . ALA A 1 103 ? 1.927 13.991 7.787 1.00 96.38 103 ALA A N 1
ATOM 751 C CA . ALA A 1 103 ? 2.716 12.918 8.371 1.00 96.38 103 ALA A CA 1
ATOM 752 C C . ALA A 1 103 ? 1.896 11.642 8.580 1.00 96.38 103 ALA A C 1
ATOM 754 O O . ALA A 1 103 ? 0.677 11.676 8.765 1.00 96.38 103 ALA A O 1
ATOM 755 N N . GLY A 1 104 ? 2.579 10.499 8.590 1.00 96.50 104 GLY A N 1
ATOM 756 C CA . GLY A 1 104 ? 1.981 9.252 9.055 1.00 96.50 104 GLY A CA 1
ATOM 757 C C . GLY A 1 104 ? 1.771 9.281 10.571 1.00 96.50 104 GLY A C 1
ATOM 758 O O . GLY A 1 104 ? 2.702 9.531 11.333 1.00 96.50 104 GLY A O 1
ATOM 759 N N . GLY A 1 105 ? 0.542 9.019 11.004 1.00 95.62 105 GLY A N 1
ATOM 760 C CA . GLY A 1 105 ? 0.115 8.951 12.404 1.00 95.62 105 GLY A CA 1
ATOM 761 C C . GLY A 1 105 ? 0.184 7.547 13.011 1.00 95.62 105 GLY A C 1
ATOM 762 O O . GLY A 1 105 ? -0.276 7.352 14.132 1.00 95.62 105 GLY A O 1
ATOM 763 N N . GLY A 1 106 ? 0.736 6.570 12.286 1.00 97.31 106 GLY A N 1
ATOM 764 C CA . GLY A 1 106 ? 0.843 5.182 12.734 1.00 97.31 106 GLY A CA 1
ATOM 765 C C . GLY A 1 106 ? -0.278 4.278 12.234 1.00 97.31 106 GLY A C 1
ATOM 766 O O . GLY A 1 106 ? -1.066 4.643 11.356 1.00 97.3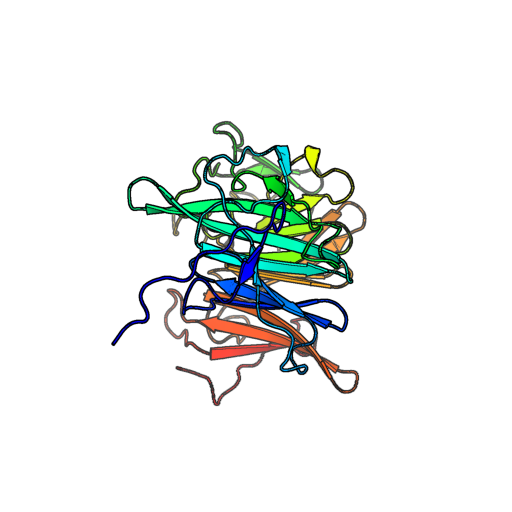1 106 GLY A O 1
ATOM 767 N N . LEU A 1 107 ? -0.300 3.053 12.760 1.00 98.56 107 LEU A N 1
ATOM 768 C CA . LEU A 1 107 ? -1.236 2.005 12.360 1.00 98.56 107 LEU A CA 1
ATOM 769 C C . LEU A 1 107 ? -1.884 1.324 13.562 1.00 98.56 107 LEU A C 1
ATOM 771 O O . LEU A 1 107 ? -1.295 1.219 14.637 1.00 98.56 107 LEU A O 1
ATOM 775 N N . ALA A 1 108 ? -3.080 0.789 13.342 1.00 98.38 108 ALA A N 1
ATOM 776 C CA . ALA A 1 108 ? -3.815 -0.008 14.311 1.00 98.38 108 ALA A CA 1
ATOM 777 C C . ALA A 1 108 ? -4.306 -1.311 13.662 1.00 98.38 108 ALA A C 1
ATOM 779 O O . ALA A 1 108 ? -5.039 -1.292 12.673 1.00 98.38 108 ALA A O 1
ATOM 780 N N . LEU A 1 109 ? -3.891 -2.450 14.218 1.00 98.44 109 LEU A N 1
ATOM 781 C CA . LEU A 1 109 ? -4.279 -3.789 13.768 1.00 98.44 109 LEU A CA 1
ATOM 782 C C . LEU A 1 109 ? -5.329 -4.377 14.703 1.00 98.44 109 LEU A C 1
ATOM 784 O O . LEU A 1 109 ? -5.076 -4.507 15.896 1.00 98.44 109 LEU A O 1
ATOM 788 N N . SER A 1 110 ? -6.445 -4.835 14.155 1.00 97.62 110 SER A N 1
ATOM 789 C CA . SER A 1 110 ? -7.384 -5.711 14.845 1.00 97.62 110 SER A CA 1
ATOM 790 C C . SER A 1 110 ? -7.440 -7.070 14.154 1.00 97.62 110 SER A C 1
ATOM 792 O O . SER A 1 110 ? -7.559 -7.156 12.934 1.00 97.62 110 SER A O 1
ATOM 794 N N . ILE A 1 111 ? -7.374 -8.141 14.943 1.00 96.25 111 ILE A N 1
ATOM 795 C CA . ILE A 1 111 ? -7.596 -9.528 14.491 1.00 96.25 111 ILE A CA 1
ATOM 796 C C . ILE A 1 111 ? -8.950 -10.077 14.964 1.00 96.25 111 ILE A C 1
ATOM 798 O O . ILE A 1 111 ? -9.221 -11.265 14.834 1.00 96.25 111 ILE A O 1
ATOM 802 N N . ASN A 1 112 ? -9.791 -9.220 15.550 1.00 94.12 112 ASN A N 1
ATOM 803 C CA . ASN A 1 112 ? -11.119 -9.557 16.058 1.00 94.12 112 ASN A CA 1
ATOM 804 C C . ASN A 1 112 ? -12.183 -8.531 15.621 1.00 94.12 112 ASN A C 1
ATOM 806 O O . ASN A 1 112 ? -13.182 -8.331 16.304 1.00 94.12 112 ASN A O 1
ATOM 810 N N . SER A 1 113 ? -11.990 -7.896 14.463 1.00 93.75 113 SER A N 1
ATOM 811 C CA . SER A 1 113 ? -12.838 -6.805 13.949 1.00 93.75 113 SER A CA 1
ATOM 812 C C . SER A 1 113 ? -14.249 -7.229 13.513 1.00 93.75 113 SER A C 1
ATOM 814 O O . SER A 1 113 ? -15.083 -6.373 13.224 1.00 93.75 113 SER A O 1
ATOM 816 N N . ARG A 1 114 ? -14.557 -8.536 13.515 1.00 91.75 114 ARG A N 1
ATOM 817 C CA . ARG A 1 114 ? -15.881 -9.073 13.147 1.00 91.75 114 ARG A CA 1
ATOM 818 C C . ARG A 1 114 ? -17.014 -8.519 14.012 1.00 91.75 114 ARG A C 1
ATOM 820 O O . ARG A 1 114 ? -18.144 -8.391 13.538 1.00 91.75 114 ARG A O 1
ATOM 827 N N . ASP A 1 115 ? -16.724 -8.248 15.279 1.00 90.00 115 ASP A N 1
ATOM 828 C CA . ASP A 1 115 ? -17.619 -7.523 16.170 1.00 90.00 115 ASP A CA 1
ATOM 829 C C . ASP A 1 115 ? -16.994 -6.163 16.507 1.00 90.00 115 ASP A C 1
ATOM 831 O O . ASP A 1 115 ? -16.126 -6.078 17.379 1.00 90.00 115 ASP A O 1
ATOM 835 N N . PRO A 1 116 ? -17.429 -5.085 15.834 1.00 87.94 116 PRO A N 1
ATOM 836 C CA . PRO A 1 116 ? -16.868 -3.758 16.048 1.00 87.94 116 PRO A CA 1
ATOM 837 C C . PRO A 1 116 ? -16.966 -3.240 17.485 1.00 87.94 116 PRO A C 1
ATOM 839 O O . PRO A 1 116 ? -16.163 -2.400 17.876 1.00 87.94 116 PRO A O 1
ATOM 842 N N . THR A 1 117 ? -17.924 -3.735 18.275 1.00 85.56 117 THR A N 1
ATOM 843 C CA . THR A 1 117 ? -18.132 -3.292 19.667 1.00 85.56 117 THR A CA 1
ATOM 844 C C . THR A 1 117 ? -17.068 -3.835 20.623 1.00 85.56 117 THR A C 1
ATOM 846 O O . THR A 1 117 ? -16.779 -3.230 21.652 1.00 85.56 117 THR A O 1
ATOM 849 N N . THR A 1 118 ? -16.432 -4.949 20.256 1.00 88.56 118 THR A N 1
ATOM 850 C CA . THR A 1 118 ? -15.386 -5.616 21.044 1.00 88.56 118 THR A CA 1
ATOM 851 C C . THR A 1 118 ? -14.022 -5.601 20.351 1.00 88.56 118 THR A C 1
ATOM 853 O O . THR A 1 118 ? -13.054 -6.177 20.864 1.00 88.56 118 THR A O 1
ATOM 856 N N . ALA A 1 119 ? -13.919 -4.924 19.203 1.00 92.31 119 ALA A N 1
ATOM 857 C CA . ALA A 1 119 ? -12.679 -4.795 18.457 1.00 92.31 119 ALA A CA 1
ATOM 858 C C . ALA A 1 119 ? -11.583 -4.186 19.341 1.00 92.31 119 ALA A C 1
ATOM 860 O O . ALA A 1 119 ? -11.764 -3.159 20.001 1.00 92.31 119 ALA A O 1
ATOM 861 N N . ARG A 1 120 ? -10.432 -4.856 19.354 1.00 95.12 120 ARG A N 1
ATOM 862 C CA . ARG A 1 120 ? -9.217 -4.382 20.012 1.00 95.12 120 ARG A CA 1
ATOM 863 C C . ARG A 1 120 ? -8.134 -4.149 18.980 1.00 95.12 120 ARG A C 1
ATOM 865 O O . ARG A 1 120 ? -8.059 -4.858 17.975 1.00 95.12 120 ARG A O 1
ATOM 872 N N . TRP A 1 121 ? -7.298 -3.167 19.270 1.00 97.31 121 TRP A N 1
ATOM 873 C CA . TRP A 1 121 ? -6.263 -2.670 18.384 1.00 97.31 121 TRP A CA 1
ATOM 874 C C . TRP A 1 121 ? -4.894 -2.896 19.003 1.00 97.31 121 TRP A C 1
ATOM 876 O O . TRP A 1 121 ? -4.694 -2.579 20.172 1.00 97.31 121 TRP A O 1
ATOM 886 N N . SER A 1 122 ? -3.960 -3.420 18.220 1.00 97.62 122 SER A N 1
ATOM 887 C CA . SER A 1 122 ? -2.523 -3.357 18.480 1.00 97.62 122 SER A CA 1
ATOM 888 C C . SER A 1 122 ? -1.945 -2.175 17.717 1.00 97.62 122 SER A C 1
ATOM 890 O O . SER A 1 122 ? -2.147 -2.078 16.503 1.00 97.62 122 SER A O 1
ATOM 892 N N . TYR A 1 123 ? -1.249 -1.284 18.416 1.00 98.12 123 TYR A N 1
ATOM 893 C CA . TYR A 1 123 ? -0.778 -0.029 17.835 1.00 98.12 123 TYR A CA 1
ATOM 894 C C . TYR A 1 123 ? 0.666 -0.121 17.357 1.00 98.12 123 TYR A C 1
ATOM 896 O O . TYR A 1 123 ? 1.523 -0.722 18.008 1.00 98.12 123 TYR A O 1
ATOM 904 N N . PHE A 1 124 ? 0.943 0.535 16.238 1.00 98.19 124 PHE A N 1
ATOM 905 C CA . PHE A 1 124 ? 2.268 0.661 15.652 1.00 98.19 124 PHE A CA 1
ATOM 906 C C . PHE A 1 124 ? 2.544 2.128 15.348 1.00 98.19 124 PHE A C 1
ATOM 908 O O . PHE A 1 124 ? 1.672 2.829 14.834 1.00 98.19 124 PHE A O 1
ATOM 915 N N . ASP A 1 125 ? 3.777 2.563 15.588 1.00 96.94 125 ASP A N 1
ATOM 916 C CA . ASP A 1 125 ? 4.265 3.818 15.026 1.00 96.94 125 ASP A CA 1
ATOM 917 C C . ASP A 1 125 ? 4.230 3.758 13.498 1.00 96.94 125 ASP A C 1
ATOM 919 O O . ASP A 1 125 ? 4.255 2.672 12.901 1.00 96.94 125 ASP A O 1
ATOM 923 N N . GLN A 1 126 ? 4.236 4.929 12.854 1.00 97.81 126 GLN A N 1
ATOM 924 C CA . GLN A 1 126 ? 4.440 4.994 11.411 1.00 97.81 126 GLN A CA 1
ATOM 925 C C . GLN A 1 126 ? 5.766 4.293 11.067 1.00 97.81 126 GLN A C 1
ATOM 927 O O . GLN A 1 126 ? 6.806 4.683 11.609 1.00 97.81 126 GLN A O 1
ATOM 932 N N . PRO A 1 127 ? 5.763 3.281 10.179 1.00 97.75 127 PRO A N 1
ATOM 933 C CA . PRO A 1 127 ? 6.956 2.543 9.813 1.00 97.75 127 PRO A CA 1
ATOM 934 C C . PRO A 1 127 ? 8.056 3.470 9.298 1.00 97.75 127 PRO A C 1
ATOM 936 O O . PRO A 1 127 ? 7.940 4.088 8.239 1.00 97.75 127 PRO A O 1
ATOM 939 N N . LYS A 1 128 ? 9.140 3.532 10.063 1.00 97.06 128 LYS A N 1
ATOM 940 C CA . LYS A 1 128 ? 10.331 4.335 9.800 1.00 97.06 128 LYS A CA 1
ATOM 941 C C . LYS A 1 128 ? 11.580 3.545 10.170 1.00 97.06 128 LYS A C 1
ATOM 943 O O . LYS A 1 128 ? 11.494 2.459 10.744 1.00 97.06 128 LYS A O 1
ATOM 948 N N . ASP A 1 129 ? 12.723 4.088 9.806 1.00 97.94 129 ASP A N 1
ATOM 949 C CA . ASP A 1 129 ? 14.040 3.528 10.057 1.00 97.94 129 ASP A CA 1
ATOM 950 C C . ASP A 1 129 ? 14.733 4.262 11.208 1.00 97.94 129 ASP A C 1
ATOM 952 O O . ASP A 1 129 ? 14.439 5.423 11.512 1.00 97.94 129 ASP A O 1
ATOM 956 N N . SER A 1 130 ? 15.701 3.595 11.824 1.00 96.69 130 SER A N 1
ATOM 957 C CA . SER A 1 130 ? 16.689 4.258 12.672 1.00 96.69 130 SER A CA 1
ATOM 958 C C . SER A 1 130 ? 17.710 4.987 11.798 1.00 96.69 130 SER A C 1
ATOM 960 O O . SER A 1 130 ? 17.971 4.596 10.663 1.00 96.69 130 SER A O 1
ATOM 962 N N . SER A 1 131 ? 18.361 6.023 12.329 1.00 95.38 131 SER A N 1
ATOM 963 C CA . SER A 1 131 ? 19.375 6.789 11.581 1.00 95.38 131 SER A CA 1
ATOM 964 C C . SER A 1 131 ? 20.561 5.948 11.088 1.00 95.38 131 SER A C 1
ATOM 966 O O . SER A 1 131 ? 21.194 6.314 10.101 1.00 95.38 131 SER A O 1
ATOM 968 N N . GLY A 1 132 ? 20.849 4.821 11.748 1.00 95.25 132 GLY A N 1
ATOM 969 C CA . GLY A 1 132 ? 21.907 3.880 11.372 1.00 95.25 132 GLY A CA 1
ATOM 970 C C . GLY A 1 132 ? 21.500 2.802 10.361 1.00 95.25 132 GLY A C 1
ATOM 971 O O . GLY A 1 132 ? 22.364 2.044 9.928 1.00 95.25 132 GLY A O 1
ATOM 972 N N . ASP A 1 133 ? 20.230 2.720 9.957 1.00 96.38 133 ASP A N 1
ATOM 973 C CA . ASP A 1 133 ? 19.708 1.644 9.100 1.00 96.38 133 ASP A CA 1
ATOM 974 C C . ASP A 1 133 ? 20.047 1.867 7.611 1.00 96.38 133 ASP A C 1
ATOM 976 O O . ASP A 1 133 ? 19.191 1.775 6.727 1.00 96.38 133 ASP A O 1
ATOM 980 N N . SER A 1 134 ? 21.308 2.167 7.302 1.00 97.62 134 SER A N 1
ATOM 981 C CA . SER A 1 134 ? 21.800 2.496 5.954 1.00 97.62 134 SER A CA 1
ATOM 982 C C . SER A 1 134 ? 21.909 1.295 5.008 1.00 97.62 134 SER A C 1
ATOM 984 O O . SER A 1 134 ? 22.306 1.436 3.851 1.00 97.62 134 SER A O 1
ATOM 986 N N . THR A 1 135 ? 21.563 0.099 5.484 1.00 97.62 135 THR A N 1
ATOM 987 C CA . THR A 1 135 ? 21.548 -1.136 4.696 1.00 97.62 135 THR A CA 1
ATOM 988 C C . THR A 1 135 ? 20.335 -1.995 5.039 1.00 97.62 135 THR A C 1
ATOM 990 O O . THR A 1 135 ? 19.730 -1.836 6.103 1.00 97.62 135 THR A O 1
ATOM 993 N N . LEU A 1 136 ? 19.974 -2.914 4.145 1.00 95.94 136 LEU A N 1
ATOM 994 C CA . LEU A 1 136 ? 19.033 -4.002 4.407 1.00 95.94 136 LEU A CA 1
ATOM 995 C C . LEU A 1 136 ? 19.565 -5.326 3.846 1.00 95.94 136 LEU A C 1
ATOM 997 O O . LEU A 1 136 ? 20.309 -5.331 2.869 1.00 95.94 136 LEU A O 1
ATOM 1001 N N . SER A 1 137 ? 19.149 -6.448 4.436 1.00 95.50 137 SER A N 1
ATOM 1002 C CA . SER A 1 137 ? 19.407 -7.775 3.871 1.00 95.50 137 SER A CA 1
ATOM 1003 C C . SER A 1 137 ? 18.215 -8.242 3.036 1.00 95.50 137 SER A C 1
ATOM 1005 O O . SER A 1 137 ? 17.069 -8.155 3.488 1.00 95.50 137 SER A O 1
ATOM 1007 N N . TRP A 1 138 ? 18.479 -8.745 1.831 1.00 96.25 138 TRP A N 1
ATOM 1008 C CA . TRP A 1 138 ? 17.468 -9.290 0.927 1.00 96.25 138 TRP A CA 1
ATOM 1009 C C . TRP A 1 138 ? 18.025 -10.509 0.194 1.00 96.25 138 TRP A C 1
ATOM 1011 O O . TRP A 1 138 ? 19.025 -10.398 -0.499 1.00 96.25 138 TRP A O 1
ATOM 1021 N N . GLY A 1 139 ? 17.433 -11.692 0.373 1.00 95.00 139 GLY A N 1
ATOM 1022 C CA . GLY A 1 139 ? 17.911 -12.906 -0.308 1.00 95.00 139 GLY A CA 1
ATOM 1023 C C . GLY A 1 139 ? 19.351 -13.317 0.009 1.00 95.00 139 GLY A C 1
ATOM 1024 O O . GLY A 1 139 ? 20.008 -13.929 -0.822 1.00 95.00 139 GLY A O 1
ATOM 1025 N N . GLY A 1 140 ? 19.873 -12.944 1.181 1.00 95.12 140 GLY A N 1
ATOM 1026 C CA . GLY A 1 140 ? 21.260 -13.223 1.567 1.00 95.12 140 GLY A CA 1
ATOM 1027 C C . GLY A 1 140 ? 22.286 -12.198 1.077 1.00 95.12 140 GLY A C 1
ATOM 1028 O O . GLY A 1 140 ? 23.445 -12.294 1.474 1.00 95.12 140 GLY A O 1
ATOM 1029 N N . VAL A 1 141 ? 21.880 -11.187 0.301 1.00 96.62 141 VAL A N 1
ATOM 1030 C CA . VAL A 1 141 ? 22.740 -10.043 -0.039 1.00 96.62 141 VAL A CA 1
ATOM 1031 C C . VAL A 1 141 ? 22.441 -8.832 0.837 1.00 96.62 141 VAL A C 1
ATOM 1033 O O . VAL A 1 141 ? 21.352 -8.710 1.404 1.00 96.62 141 VAL A O 1
ATOM 1036 N N . THR A 1 142 ? 23.419 -7.934 0.947 1.00 97.25 142 THR A N 1
ATOM 1037 C CA . THR A 1 142 ? 23.289 -6.659 1.658 1.00 97.25 142 THR A CA 1
ATOM 1038 C C . THR A 1 142 ? 23.181 -5.531 0.645 1.00 97.25 142 THR A C 1
ATOM 1040 O O . THR A 1 142 ? 24.098 -5.296 -0.141 1.00 97.25 142 THR A O 1
ATOM 1043 N N . LEU A 1 143 ? 22.065 -4.812 0.697 1.00 97.75 143 LEU A N 1
ATOM 1044 C CA . LEU A 1 143 ? 21.756 -3.687 -0.174 1.00 97.75 143 LEU A CA 1
ATOM 1045 C C . LEU A 1 143 ? 21.890 -2.379 0.600 1.00 97.75 143 LEU A C 1
ATOM 1047 O O . LEU A 1 143 ? 21.483 -2.295 1.761 1.00 97.75 143 LEU A O 1
ATOM 1051 N N . SER A 1 144 ? 22.408 -1.345 -0.056 1.00 98.06 144 SER A N 1
ATOM 1052 C CA . SER A 1 144 ? 22.423 0.011 0.492 1.00 98.06 144 SER A CA 1
ATOM 1053 C C . SER A 1 144 ? 21.014 0.601 0.514 1.00 98.06 144 SER A C 1
ATOM 1055 O O . SER A 1 144 ? 20.197 0.341 -0.371 1.00 98.06 144 SER A O 1
ATOM 1057 N N . ALA A 1 145 ? 20.733 1.443 1.501 1.00 98.19 145 ALA A N 1
ATOM 1058 C CA . ALA A 1 145 ? 19.468 2.152 1.620 1.00 98.19 145 ALA A CA 1
ATOM 1059 C C . ALA A 1 145 ? 19.654 3.523 2.268 1.00 98.19 145 ALA A C 1
ATOM 1061 O O . ALA A 1 145 ? 20.488 3.701 3.154 1.00 98.19 145 ALA A O 1
ATOM 1062 N N . LEU A 1 146 ? 18.843 4.489 1.850 1.00 98.25 146 LEU A N 1
ATOM 1063 C CA . LEU A 1 146 ? 18.687 5.746 2.564 1.00 98.25 146 LEU A CA 1
ATOM 1064 C C . LEU A 1 146 ? 17.692 5.530 3.722 1.00 98.25 146 LEU A C 1
ATOM 1066 O O . LEU A 1 146 ? 16.546 5.166 3.450 1.00 98.25 146 LEU A O 1
ATOM 1070 N N . PRO A 1 147 ? 18.078 5.754 4.992 1.00 98.12 147 PRO A N 1
ATOM 1071 C CA . PRO A 1 147 ? 17.145 5.642 6.109 1.00 98.12 147 PRO A CA 1
ATOM 1072 C C . PRO A 1 147 ? 16.058 6.722 6.051 1.00 98.12 147 PRO A C 1
ATOM 1074 O O . PRO A 1 147 ? 16.361 7.911 5.928 1.00 98.12 147 PRO A O 1
ATOM 1077 N N . VAL A 1 148 ? 14.797 6.319 6.204 1.00 97.81 148 VAL A N 1
ATOM 1078 C CA . VAL A 1 148 ? 13.653 7.232 6.355 1.00 97.81 148 VAL A CA 1
ATOM 1079 C C . VAL A 1 148 ? 13.326 7.344 7.836 1.00 97.81 148 VAL A C 1
ATOM 1081 O O . VAL A 1 148 ? 12.680 6.467 8.397 1.00 97.81 148 VAL A O 1
ATOM 1084 N N . THR A 1 149 ? 13.793 8.404 8.491 1.00 97.69 149 THR A N 1
ATOM 1085 C CA . THR A 1 149 ? 13.815 8.497 9.965 1.00 97.69 149 THR A CA 1
ATOM 1086 C C . THR A 1 149 ? 12.654 9.278 10.577 1.00 97.69 149 THR A C 1
ATOM 1088 O O . THR A 1 149 ? 12.523 9.329 11.804 1.00 97.69 149 THR A O 1
ATOM 1091 N N . VAL A 1 150 ? 11.801 9.882 9.747 1.00 97.12 150 VAL A N 1
ATOM 1092 C CA . VAL A 1 150 ? 10.720 10.775 10.181 1.00 97.12 150 VAL A CA 1
ATOM 1093 C C . VAL A 1 150 ? 9.363 10.370 9.583 1.00 97.12 150 VAL A C 1
ATOM 1095 O O . VAL A 1 150 ? 9.324 9.761 8.511 1.00 97.12 150 VAL A O 1
ATOM 1098 N N . PRO A 1 151 ? 8.244 10.655 10.276 1.00 97.06 151 PRO A N 1
ATOM 1099 C CA . PRO A 1 151 ? 6.895 10.380 9.777 1.00 97.06 151 PRO A CA 1
ATOM 1100 C C . PRO A 1 151 ? 6.371 11.414 8.762 1.00 97.06 151 PRO A C 1
ATOM 1102 O O . PRO A 1 151 ? 5.424 11.105 8.035 1.00 97.06 151 PRO A O 1
ATOM 1105 N N . GLN A 1 152 ? 6.947 12.620 8.697 1.00 96.62 152 GLN A N 1
ATOM 1106 C CA . GLN A 1 152 ? 6.595 13.645 7.708 1.00 96.62 152 GLN A CA 1
ATOM 1107 C C . GLN A 1 152 ? 6.831 13.119 6.288 1.00 96.62 152 GLN A C 1
ATOM 1109 O O . GLN A 1 152 ? 7.841 12.465 6.022 1.00 96.62 152 GLN A O 1
ATOM 1114 N N . ASN A 1 153 ? 5.882 13.371 5.384 1.00 93.50 153 ASN A N 1
ATOM 1115 C CA . ASN A 1 153 ? 5.857 12.838 4.014 1.00 93.50 153 ASN A CA 1
ATOM 1116 C C . ASN A 1 153 ? 5.904 11.298 3.919 1.00 93.50 153 ASN A C 1
ATOM 1118 O O . ASN A 1 153 ? 6.112 10.722 2.850 1.00 93.50 153 ASN A O 1
ATOM 1122 N N . ASN A 1 154 ? 5.651 10.607 5.033 1.00 97.00 154 ASN A N 1
ATOM 1123 C CA . ASN A 1 154 ? 5.642 9.154 5.134 1.00 97.00 154 ASN A CA 1
ATOM 1124 C C . ASN A 1 154 ? 4.248 8.636 5.514 1.00 97.00 154 ASN A C 1
ATOM 1126 O O . ASN A 1 154 ? 4.104 7.810 6.409 1.00 97.00 154 ASN A O 1
ATOM 1130 N N . VAL A 1 155 ? 3.202 9.147 4.864 1.00 97.56 155 VAL A N 1
ATOM 1131 C CA . VAL A 1 155 ? 1.843 8.608 5.010 1.00 97.56 155 VAL A CA 1
ATOM 1132 C C . VAL A 1 155 ? 1.760 7.243 4.330 1.00 97.56 155 VAL A C 1
ATOM 1134 O O . VAL A 1 155 ? 2.302 7.048 3.243 1.00 97.56 155 VAL A O 1
ATOM 1137 N N . THR A 1 156 ? 1.076 6.294 4.968 1.00 98.56 156 THR A N 1
ATOM 1138 C CA . THR A 1 156 ? 0.646 5.045 4.325 1.00 98.56 156 THR A CA 1
ATOM 1139 C C . THR A 1 156 ? -0.605 5.312 3.498 1.00 98.56 156 THR A C 1
ATOM 1141 O O . THR A 1 156 ? -1.635 5.683 4.058 1.00 98.56 156 THR A O 1
ATOM 1144 N N . TYR A 1 157 ? -0.501 5.138 2.184 1.00 97.88 157 TYR A N 1
ATOM 1145 C CA . TYR A 1 157 ? -1.577 5.385 1.221 1.00 97.88 157 TYR A CA 1
ATOM 1146 C C . TYR A 1 157 ? -2.402 4.141 0.912 1.00 97.88 157 TYR A C 1
ATOM 1148 O O . TYR A 1 157 ? -3.559 4.266 0.535 1.00 97.88 157 TYR A O 1
ATOM 1156 N N . ASP A 1 158 ? -1.826 2.952 1.097 1.00 98.75 158 ASP A N 1
ATOM 1157 C CA . ASP A 1 158 ? -2.535 1.704 0.838 1.00 98.75 158 ASP A CA 1
ATOM 1158 C C . ASP A 1 158 ? -2.011 0.555 1.705 1.00 98.75 158 ASP A C 1
ATOM 1160 O O . ASP A 1 158 ? -0.846 0.544 2.135 1.00 98.75 158 ASP A O 1
ATOM 1164 N N . ILE A 1 159 ? -2.885 -0.414 1.972 1.00 98.88 159 ILE A N 1
ATOM 1165 C CA . ILE A 1 159 ? -2.623 -1.576 2.818 1.00 98.88 159 ILE A CA 1
ATOM 1166 C C . ILE A 1 159 ? -3.184 -2.831 2.158 1.00 98.88 159 ILE A C 1
ATOM 1168 O O . ILE A 1 159 ? -4.386 -2.955 1.939 1.00 98.88 159 ILE A O 1
ATOM 1172 N N . ALA A 1 160 ? -2.336 -3.849 2.021 1.00 98.62 160 ALA A N 1
ATOM 1173 C CA . ALA A 1 160 ? -2.771 -5.187 1.637 1.00 98.62 160 ALA A CA 1
ATOM 1174 C C . ALA A 1 160 ? -2.478 -6.202 2.738 1.00 98.62 160 ALA A C 1
ATOM 1176 O O . ALA A 1 160 ? -1.430 -6.177 3.388 1.00 98.62 160 ALA A O 1
ATOM 1177 N N . ILE A 1 161 ? -3.384 -7.159 2.926 1.00 98.56 161 ILE A N 1
ATOM 1178 C CA . ILE A 1 161 ? -3.225 -8.215 3.923 1.00 98.56 161 ILE A CA 1
ATOM 1179 C C . ILE A 1 161 ? -3.118 -9.569 3.216 1.00 98.56 161 ILE A C 1
ATOM 1181 O O . ILE A 1 161 ? -4.113 -10.167 2.818 1.00 98.56 161 ILE A O 1
ATOM 1185 N N . GLY A 1 162 ? -1.889 -10.073 3.086 1.00 97.25 162 GLY A N 1
ATOM 1186 C CA . GLY A 1 162 ? -1.601 -11.364 2.459 1.00 97.25 162 GLY A CA 1
ATOM 1187 C C . GLY A 1 162 ? -1.633 -12.537 3.437 1.00 97.25 162 GLY A C 1
ATOM 1188 O O . GLY A 1 162 ? -1.948 -12.393 4.620 1.00 97.25 162 GLY A O 1
ATOM 1189 N N . LYS A 1 163 ? -1.252 -13.731 2.968 1.00 95.31 163 LYS A N 1
ATOM 1190 C CA . LYS A 1 163 ? -1.207 -14.939 3.815 1.00 95.31 163 LYS A CA 1
ATOM 1191 C C . LYS A 1 163 ? -0.166 -14.835 4.936 1.00 95.31 163 LYS A C 1
ATOM 1193 O O . LYS A 1 163 ? -0.465 -15.177 6.072 1.00 95.31 163 LYS A O 1
ATOM 1198 N N . ARG A 1 164 ? 1.045 -14.365 4.614 1.00 96.62 164 ARG A N 1
ATOM 1199 C CA . ARG A 1 164 ? 2.204 -14.322 5.535 1.00 96.62 164 ARG A CA 1
ATOM 1200 C C . ARG A 1 164 ? 2.504 -12.937 6.104 1.00 96.62 164 ARG A C 1
ATOM 1202 O O . ARG A 1 164 ? 3.098 -12.834 7.174 1.00 96.62 164 ARG A O 1
ATOM 1209 N N . TYR A 1 165 ? 2.106 -11.887 5.392 1.00 98.56 165 TYR A N 1
ATOM 1210 C CA . TYR A 1 165 ? 2.516 -10.521 5.690 1.00 98.56 165 TYR A CA 1
ATOM 1211 C C . TYR A 1 165 ? 1.335 -9.551 5.643 1.00 98.56 165 TYR A C 1
ATOM 1213 O O . TYR A 1 165 ? 0.402 -9.737 4.857 1.00 98.56 165 TYR A O 1
ATOM 1221 N N . TYR A 1 166 ? 1.400 -8.518 6.477 1.00 98.75 166 TYR A N 1
ATOM 1222 C CA . TYR A 1 166 ? 0.728 -7.243 6.226 1.00 98.75 166 TYR A CA 1
ATOM 1223 C C . TYR A 1 166 ? 1.660 -6.377 5.378 1.00 98.75 166 TYR A C 1
ATOM 1225 O O . TYR A 1 166 ? 2.868 -6.402 5.614 1.00 98.75 166 TYR A O 1
ATOM 1233 N N . TRP A 1 167 ? 1.121 -5.629 4.423 1.00 98.88 167 TRP A N 1
ATOM 1234 C CA . TRP A 1 167 ? 1.872 -4.768 3.512 1.00 98.88 167 TRP A CA 1
ATOM 1235 C C . TRP A 1 167 ? 1.375 -3.336 3.611 1.00 98.88 167 TRP A C 1
ATOM 1237 O O . TRP A 1 167 ? 0.174 -3.119 3.751 1.00 98.88 167 TRP A O 1
ATOM 1247 N N . THR A 1 168 ? 2.289 -2.380 3.501 1.00 98.88 168 THR A N 1
ATOM 1248 C CA . THR A 1 168 ? 1.984 -0.945 3.477 1.00 98.88 168 THR A CA 1
ATOM 1249 C C . THR A 1 168 ? 2.737 -0.286 2.333 1.00 98.88 168 THR A C 1
ATOM 1251 O O . THR A 1 168 ? 3.937 -0.539 2.171 1.00 98.88 168 THR A O 1
ATOM 1254 N N . ALA A 1 169 ? 2.054 0.577 1.590 1.00 98.88 169 ALA A N 1
ATOM 1255 C CA . ALA A 1 169 ? 2.649 1.455 0.592 1.00 98.88 169 ALA A CA 1
ATOM 1256 C C . ALA A 1 169 ? 2.684 2.893 1.125 1.00 98.88 169 ALA A C 1
ATOM 1258 O O . ALA A 1 169 ? 1.644 3.452 1.478 1.00 98.88 169 ALA A O 1
ATOM 1259 N N . SER A 1 170 ? 3.876 3.481 1.198 1.00 98.62 170 SER A N 1
ATOM 1260 C CA . SER A 1 170 ? 4.086 4.860 1.645 1.00 98.62 170 SER A CA 1
ATOM 1261 C C . SER A 1 170 ? 5.005 5.607 0.686 1.00 98.62 170 SER A C 1
ATOM 1263 O O . SER A 1 170 ? 5.930 5.018 0.122 1.00 98.62 170 SER A O 1
ATOM 1265 N N . TRP A 1 171 ? 4.803 6.923 0.555 1.00 94.94 171 TRP A N 1
ATOM 1266 C CA . TRP A 1 171 ? 5.620 7.744 -0.344 1.00 94.94 171 TRP A CA 1
ATOM 1267 C C . TRP A 1 171 ? 7.099 7.730 0.0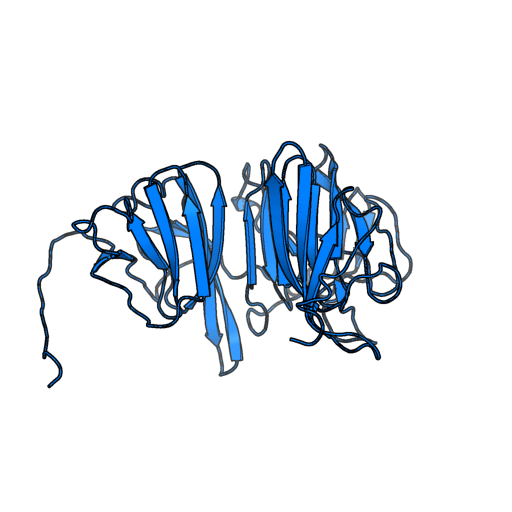61 1.00 94.94 171 TRP A C 1
ATOM 1269 O O . TRP A 1 171 ? 7.920 7.193 -0.678 1.00 94.94 171 TRP A O 1
ATOM 1279 N N . ALA A 1 172 ? 7.452 8.263 1.235 1.00 94.88 172 ALA A N 1
ATOM 1280 C CA . ALA A 1 172 ? 8.832 8.189 1.711 1.00 94.88 172 ALA A CA 1
ATOM 1281 C C . ALA A 1 172 ? 9.196 6.774 2.188 1.00 94.88 172 ALA A C 1
ATOM 1283 O O . ALA A 1 172 ? 10.248 6.254 1.846 1.00 94.88 172 ALA A O 1
ATOM 1284 N N . GLY A 1 173 ? 8.334 6.112 2.964 1.00 96.88 173 GLY A N 1
ATOM 1285 C CA . GLY A 1 173 ? 8.634 4.810 3.569 1.00 96.88 173 GLY A CA 1
ATOM 1286 C C . GLY A 1 173 ? 8.745 3.640 2.589 1.00 96.88 173 GLY A C 1
ATOM 1287 O O . GLY A 1 173 ? 9.198 2.571 3.013 1.00 96.88 173 GLY A O 1
ATOM 1288 N N . GLY A 1 174 ? 8.355 3.843 1.326 1.00 98.44 174 GLY A N 1
ATOM 1289 C CA . GLY A 1 174 ? 8.340 2.840 0.269 1.00 98.44 174 GLY A CA 1
ATOM 1290 C C . GLY A 1 174 ? 7.377 1.693 0.563 1.00 98.44 174 GLY A C 1
ATOM 1291 O O . GLY A 1 174 ? 6.382 1.845 1.277 1.00 98.44 174 GLY A O 1
ATOM 1292 N N . LEU A 1 175 ? 7.687 0.517 0.019 1.00 98.88 175 LEU A N 1
ATOM 1293 C CA . LEU A 1 175 ? 6.990 -0.716 0.365 1.00 98.88 175 LEU A CA 1
ATOM 1294 C C . LEU A 1 175 ? 7.577 -1.310 1.647 1.00 98.88 175 LEU A C 1
ATOM 1296 O O . LEU A 1 175 ? 8.783 -1.566 1.754 1.00 98.88 175 LEU A O 1
ATOM 1300 N N . ARG A 1 176 ? 6.709 -1.600 2.615 1.00 98.75 176 ARG A N 1
ATOM 1301 C CA . ARG A 1 176 ? 7.088 -2.310 3.839 1.00 98.75 176 ARG A CA 1
ATOM 1302 C C . ARG A 1 176 ? 6.159 -3.474 4.111 1.00 98.75 176 ARG A C 1
ATOM 1304 O O . ARG A 1 176 ? 5.014 -3.507 3.663 1.00 98.75 176 ARG A O 1
ATOM 1311 N N . ARG A 1 177 ? 6.672 -4.437 4.875 1.00 98.44 177 ARG A N 1
ATOM 1312 C CA . ARG A 1 177 ? 5.914 -5.603 5.320 1.00 98.44 177 ARG A CA 1
ATOM 1313 C C . ARG A 1 177 ? 6.120 -5.920 6.790 1.00 98.44 177 ARG A C 1
ATOM 1315 O O . ARG A 1 177 ? 7.211 -5.727 7.324 1.00 98.44 177 ARG A O 1
ATOM 1322 N N . LEU A 1 178 ? 5.098 -6.493 7.407 1.00 98.38 178 LEU A N 1
ATOM 1323 C CA . LEU A 1 178 ? 5.117 -7.004 8.773 1.00 98.38 178 LEU A CA 1
ATOM 1324 C C . LEU A 1 178 ? 4.781 -8.495 8.763 1.00 98.38 178 LEU A C 1
ATOM 1326 O O . LEU A 1 178 ? 3.772 -8.899 8.185 1.00 98.38 178 LEU A O 1
ATOM 1330 N N . ASN A 1 179 ? 5.620 -9.323 9.386 1.00 97.62 179 ASN A N 1
ATOM 1331 C CA . ASN A 1 179 ? 5.387 -10.766 9.456 1.00 97.62 179 ASN A CA 1
ATOM 1332 C C . ASN A 1 179 ? 4.254 -11.075 10.442 1.00 97.62 179 ASN A C 1
ATOM 1334 O O . ASN A 1 179 ? 4.356 -10.750 11.623 1.00 97.62 179 ASN A O 1
ATOM 1338 N N . LYS A 1 180 ? 3.198 -11.745 9.972 1.00 96.81 180 LYS A N 1
ATOM 1339 C CA . LYS A 1 180 ? 2.035 -12.087 10.803 1.00 96.81 180 LYS A CA 1
ATOM 1340 C C . LYS A 1 180 ? 2.381 -12.997 11.977 1.00 96.81 180 LYS A C 1
ATOM 1342 O O . LYS A 1 180 ? 1.803 -12.846 13.046 1.00 96.81 180 LYS A O 1
ATOM 1347 N N . SER A 1 181 ? 3.325 -13.916 11.785 1.00 96.06 181 SER A N 1
ATOM 1348 C CA . SER A 1 181 ? 3.726 -14.876 12.816 1.00 96.06 181 SER A CA 1
ATOM 1349 C C . SER A 1 181 ? 4.613 -14.255 13.896 1.00 96.06 181 SER A C 1
ATOM 1351 O O . SER A 1 181 ? 4.810 -14.864 14.941 1.00 96.06 181 SER A O 1
ATOM 1353 N N . ASN A 1 182 ? 5.176 -13.069 13.648 1.00 94.75 182 ASN A N 1
ATOM 1354 C CA . ASN A 1 182 ? 5.979 -12.349 14.627 1.00 94.75 182 ASN A CA 1
ATOM 1355 C C . ASN A 1 182 ? 5.926 -10.840 14.355 1.00 94.75 182 ASN A C 1
ATOM 1357 O O . ASN A 1 182 ? 6.849 -10.255 13.781 1.00 94.75 182 ASN A O 1
ATOM 1361 N N . VAL A 1 183 ? 4.827 -10.218 14.781 1.00 94.94 183 VAL A N 1
ATOM 1362 C CA . VAL A 1 183 ? 4.609 -8.772 14.636 1.00 94.94 183 VAL A CA 1
ATOM 1363 C C . VAL A 1 183 ? 5.570 -7.935 15.490 1.00 94.94 183 VAL A C 1
ATOM 1365 O O . VAL A 1 183 ? 5.816 -6.775 15.178 1.00 94.94 183 VAL A O 1
ATOM 1368 N N . LEU A 1 184 ? 6.176 -8.521 16.529 1.00 91.75 184 LEU A N 1
ATOM 1369 C CA . LEU A 1 184 ? 7.140 -7.833 17.396 1.00 91.75 184 LEU A CA 1
ATOM 1370 C C . LEU A 1 184 ? 8.478 -7.562 16.694 1.00 91.75 184 LEU A C 1
ATOM 1372 O O . LEU A 1 184 ? 9.196 -6.645 17.078 1.00 91.75 184 LEU A O 1
ATOM 1376 N N . ASN A 1 185 ? 8.794 -8.294 15.619 1.00 92.94 185 ASN A N 1
ATOM 1377 C CA . ASN A 1 185 ? 9.977 -8.019 14.794 1.00 92.94 185 ASN A CA 1
ATOM 1378 C C . ASN A 1 185 ? 9.864 -6.724 13.968 1.00 92.94 185 ASN A C 1
ATOM 1380 O O . ASN A 1 185 ? 10.836 -6.339 13.303 1.00 92.94 185 ASN A O 1
ATOM 1384 N N . GLY A 1 186 ? 8.704 -6.063 14.009 1.00 94.88 186 GLY A N 1
ATOM 1385 C CA . GLY A 1 186 ? 8.460 -4.772 13.388 1.00 94.88 186 GLY A CA 1
ATOM 1386 C C . GLY A 1 186 ? 8.404 -4.812 11.862 1.00 94.88 186 GLY A C 1
ATOM 1387 O O . GLY A 1 186 ? 8.625 -5.836 11.207 1.00 94.88 186 GLY A O 1
ATOM 1388 N N . TRP A 1 187 ? 8.089 -3.654 11.292 1.00 97.88 187 TRP A N 1
ATOM 1389 C CA . TRP A 1 187 ? 8.004 -3.453 9.851 1.00 97.88 187 TRP A CA 1
ATOM 1390 C C . TRP A 1 187 ? 9.386 -3.524 9.204 1.00 97.88 187 TRP A C 1
ATOM 1392 O O . TRP A 1 187 ? 10.351 -2.942 9.700 1.00 97.88 187 TRP A O 1
ATOM 1402 N N . LYS A 1 188 ? 9.487 -4.222 8.073 1.00 97.50 188 LYS A N 1
ATOM 1403 C CA . LYS A 1 188 ? 10.719 -4.352 7.289 1.00 97.50 188 LYS A CA 1
ATOM 1404 C C . LYS A 1 188 ? 10.536 -3.741 5.909 1.00 97.50 188 LYS A C 1
ATOM 1406 O O . LYS A 1 188 ? 9.493 -3.930 5.285 1.00 97.50 188 LYS A O 1
ATOM 1411 N N . ARG A 1 189 ? 11.571 -3.039 5.445 1.00 98.12 189 ARG A N 1
ATOM 1412 C CA . ARG A 1 189 ? 11.685 -2.549 4.068 1.00 98.12 189 ARG A CA 1
ATOM 14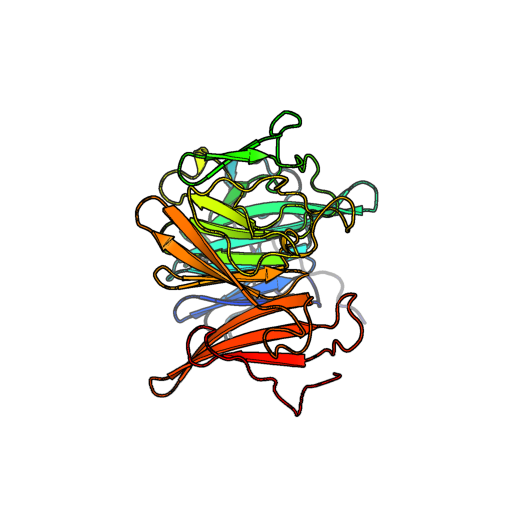13 C C . ARG A 1 189 ? 11.640 -3.716 3.091 1.00 98.12 189 ARG A C 1
ATOM 1415 O O . ARG A 1 189 ? 12.159 -4.795 3.383 1.00 98.12 189 ARG A O 1
ATOM 1422 N N . VAL A 1 190 ? 11.021 -3.477 1.946 1.00 98.56 190 VAL A N 1
ATOM 1423 C CA . VAL A 1 190 ? 10.985 -4.406 0.823 1.00 98.56 190 VAL A CA 1
ATOM 1424 C C . VAL A 1 190 ? 11.577 -3.660 -0.369 1.00 98.56 190 VAL A C 1
ATOM 1426 O O . VAL A 1 190 ? 10.990 -2.663 -0.790 1.00 98.56 190 VAL A O 1
ATOM 1429 N N . PRO A 1 191 ? 12.757 -4.067 -0.867 1.00 98.12 191 PRO A N 1
ATOM 1430 C CA . PRO A 1 191 ? 13.402 -3.368 -1.965 1.00 98.12 191 PRO A CA 1
ATOM 1431 C C . PRO A 1 191 ? 12.581 -3.543 -3.242 1.00 98.12 191 PRO A C 1
ATOM 1433 O O . PRO A 1 191 ? 12.074 -4.632 -3.513 1.00 98.12 191 PRO A O 1
ATOM 1436 N N . LEU A 1 192 ? 12.466 -2.459 -4.002 1.00 98.56 192 LEU A N 1
ATOM 1437 C CA . LEU A 1 192 ? 11.901 -2.418 -5.348 1.00 98.56 192 LEU A CA 1
ATOM 1438 C C . LEU A 1 192 ? 13.041 -2.150 -6.352 1.00 98.56 192 LEU A C 1
ATOM 1440 O O . LEU A 1 192 ? 14.089 -1.645 -5.930 1.00 98.56 192 LEU A O 1
ATOM 1444 N N . PRO A 1 193 ? 12.870 -2.477 -7.648 1.00 98.25 193 PRO A N 1
ATOM 1445 C CA . PRO A 1 193 ? 13.797 -2.049 -8.696 1.00 98.25 193 PRO A CA 1
ATOM 1446 C C . PRO A 1 193 ? 14.007 -0.529 -8.657 1.00 98.25 193 PRO A C 1
ATOM 1448 O O . PRO A 1 193 ? 13.101 0.201 -8.265 1.00 98.25 193 PRO A O 1
ATOM 1451 N N . ASP A 1 194 ? 15.168 -0.047 -9.092 1.00 97.75 194 ASP A N 1
ATOM 1452 C CA . ASP A 1 194 ? 15.363 1.388 -9.321 1.00 97.75 194 ASP A CA 1
ATOM 1453 C C . ASP A 1 194 ? 14.779 1.803 -10.686 1.00 97.75 194 ASP A C 1
ATOM 1455 O O . ASP A 1 194 ? 14.292 0.950 -11.430 1.00 97.75 194 ASP A O 1
ATOM 1459 N N . ASP A 1 195 ? 14.782 3.098 -11.017 1.00 96.69 195 ASP A N 1
ATOM 1460 C CA . ASP A 1 195 ? 13.956 3.617 -12.125 1.00 96.69 195 ASP A CA 1
ATOM 1461 C C . ASP A 1 195 ? 14.310 3.037 -13.503 1.00 96.69 195 ASP A C 1
ATOM 1463 O O . ASP A 1 195 ? 13.465 2.974 -14.396 1.00 96.69 195 ASP A O 1
ATOM 1467 N N . ASN A 1 196 ? 15.551 2.575 -13.660 1.00 92.81 196 ASN A N 1
ATOM 1468 C CA . ASN A 1 196 ? 16.094 2.090 -14.926 1.00 92.81 196 ASN A CA 1
ATOM 1469 C C . ASN A 1 196 ? 16.094 0.558 -15.043 1.00 92.81 196 ASN A C 1
ATOM 1471 O O . ASN A 1 196 ? 16.604 0.029 -16.034 1.00 92.81 196 ASN A O 1
ATOM 1475 N N . ARG A 1 197 ? 15.570 -0.174 -14.049 1.00 95.00 197 ARG A N 1
ATOM 1476 C CA . ARG A 1 197 ? 15.537 -1.643 -14.064 1.00 95.00 197 ARG A CA 1
ATOM 1477 C C . ARG A 1 197 ? 14.122 -2.179 -14.227 1.00 95.00 197 ARG A C 1
ATOM 1479 O O . ARG A 1 197 ? 13.233 -1.904 -13.429 1.00 95.00 197 ARG A O 1
ATOM 1486 N N . THR A 1 198 ? 13.959 -3.044 -15.223 1.00 96.00 198 THR A N 1
ATOM 1487 C CA . THR A 1 198 ? 12.721 -3.796 -15.457 1.00 96.00 198 THR A CA 1
ATOM 1488 C C . THR A 1 198 ? 12.600 -5.029 -14.574 1.00 96.00 198 THR A C 1
ATOM 1490 O O . THR A 1 198 ? 11.501 -5.541 -14.419 1.00 96.00 198 THR A O 1
ATOM 1493 N N . ASP A 1 199 ? 13.695 -5.510 -13.986 1.00 96.62 199 ASP A N 1
ATOM 1494 C CA . ASP A 1 199 ? 13.712 -6.722 -13.172 1.00 96.62 199 ASP A CA 1
ATOM 1495 C C . ASP A 1 199 ? 14.620 -6.530 -11.948 1.00 96.62 199 ASP A C 1
ATOM 1497 O O . ASP A 1 199 ? 15.656 -5.859 -12.017 1.00 96.62 199 ASP A O 1
ATOM 1501 N N . PHE A 1 200 ? 14.227 -7.117 -10.816 1.00 98.06 200 PHE A N 1
ATOM 1502 C CA . PHE A 1 200 ? 15.004 -7.121 -9.574 1.00 98.06 200 PHE A CA 1
ATOM 1503 C C . PHE A 1 200 ? 14.793 -8.450 -8.853 1.00 98.06 200 PHE A C 1
ATOM 1505 O O . PHE A 1 200 ? 13.740 -8.697 -8.269 1.00 98.06 200 PHE A O 1
ATOM 1512 N N . LEU A 1 201 ? 15.798 -9.310 -8.917 1.00 98.06 201 LEU A N 1
ATOM 1513 C CA . LEU A 1 201 ? 15.778 -10.668 -8.407 1.00 98.06 201 LEU A CA 1
ATOM 1514 C C . LEU A 1 201 ? 16.336 -10.717 -6.989 1.00 98.06 201 LEU A C 1
ATOM 1516 O O . LEU A 1 201 ? 17.334 -10.079 -6.638 1.00 98.06 201 LEU A O 1
ATOM 1520 N N . CYS A 1 202 ? 15.675 -11.510 -6.166 1.00 96.75 202 CYS A N 1
ATOM 1521 C CA . CYS A 1 202 ? 16.107 -11.829 -4.829 1.00 96.75 202 CYS A CA 1
ATOM 1522 C C . CYS A 1 202 ? 17.522 -12.428 -4.819 1.00 96.75 202 CYS A C 1
ATOM 1524 O O . CYS A 1 202 ? 17.852 -13.302 -5.615 1.00 96.75 202 CYS A O 1
ATOM 1526 N N . GLY A 1 203 ? 18.358 -11.994 -3.870 1.00 96.50 203 GLY A N 1
ATOM 1527 C CA . GLY A 1 203 ? 19.691 -12.569 -3.671 1.00 96.50 203 GLY A CA 1
ATOM 1528 C C . GLY A 1 203 ? 20.712 -12.176 -4.737 1.00 96.50 203 GLY A C 1
ATOM 1529 O O . GLY A 1 203 ? 21.862 -12.605 -4.666 1.00 96.50 203 GLY A O 1
ATOM 1530 N N . GLN A 1 204 ? 20.329 -11.331 -5.696 1.00 96.56 204 GLN A N 1
ATOM 1531 C CA . GLN A 1 204 ? 21.252 -10.745 -6.652 1.00 96.56 204 GLN A CA 1
ATOM 1532 C C . GLN A 1 204 ? 21.839 -9.437 -6.105 1.00 96.56 204 GLN A C 1
ATOM 1534 O O . GLN A 1 204 ? 21.130 -8.584 -5.571 1.00 96.56 204 GLN A O 1
ATOM 1539 N N . GLN A 1 205 ? 23.153 -9.270 -6.264 1.00 94.25 205 GLN A N 1
ATOM 1540 C CA . GLN A 1 205 ? 23.831 -8.004 -6.000 1.00 94.25 205 GLN A CA 1
ATOM 1541 C C . GLN A 1 205 ? 23.659 -7.067 -7.202 1.00 94.25 205 GLN A C 1
ATOM 1543 O O . GLN A 1 205 ? 23.853 -7.479 -8.347 1.00 94.25 205 GLN A O 1
ATOM 1548 N N . TYR A 1 206 ? 23.337 -5.803 -6.935 1.00 93.94 206 TYR A N 1
ATOM 1549 C CA . TYR A 1 206 ? 23.193 -4.768 -7.957 1.00 93.94 206 TYR A CA 1
ATOM 1550 C C . TYR A 1 206 ? 24.172 -3.627 -7.694 1.00 93.94 206 TYR A C 1
ATOM 1552 O O . TYR A 1 206 ? 24.057 -2.914 -6.694 1.00 93.94 206 TYR A O 1
ATOM 1560 N N . ASP A 1 207 ? 25.131 -3.447 -8.599 1.00 92.75 207 ASP A N 1
ATOM 1561 C CA . ASP A 1 207 ? 26.116 -2.374 -8.491 1.00 92.75 207 ASP A CA 1
ATOM 1562 C C . ASP A 1 207 ? 25.437 -1.003 -8.573 1.00 92.75 207 ASP A C 1
ATOM 1564 O O . ASP A 1 207 ? 24.595 -0.746 -9.435 1.00 92.75 207 ASP A O 1
ATOM 1568 N N . GLY A 1 208 ? 25.793 -0.118 -7.638 1.00 93.00 208 GLY A N 1
ATOM 1569 C CA . GLY A 1 208 ? 25.222 1.227 -7.548 1.00 93.00 208 GLY A CA 1
ATOM 1570 C C . GLY A 1 208 ? 23.776 1.286 -7.045 1.00 93.00 208 GLY A C 1
ATOM 1571 O O . GLY A 1 208 ? 23.227 2.382 -6.951 1.00 93.00 208 GLY A O 1
ATOM 1572 N N . TYR A 1 209 ? 23.154 0.157 -6.685 1.00 97.56 209 TYR A N 1
ATOM 1573 C CA . TYR A 1 209 ? 21.807 0.171 -6.122 1.00 97.56 209 TYR A CA 1
ATOM 1574 C C . TYR A 1 209 ? 21.787 0.779 -4.718 1.00 97.56 209 TYR A C 1
ATOM 1576 O O . TYR A 1 209 ? 22.549 0.392 -3.826 1.00 97.56 209 TYR A O 1
ATOM 1584 N N . GLN A 1 210 ? 20.841 1.688 -4.506 1.00 97.94 210 GLN A N 1
ATOM 1585 C CA . GLN A 1 210 ? 20.464 2.173 -3.190 1.00 97.94 210 GLN A CA 1
ATOM 1586 C C . GLN A 1 210 ? 18.944 2.316 -3.133 1.00 97.94 210 GLN A C 1
ATOM 1588 O O . GLN A 1 210 ? 18.365 3.076 -3.912 1.00 97.94 210 GLN A O 1
ATOM 1593 N N . LEU A 1 211 ? 18.301 1.648 -2.171 1.00 98.44 211 LEU A N 1
ATOM 1594 C CA . LEU A 1 211 ? 16.890 1.887 -1.870 1.00 98.44 211 LEU A CA 1
ATOM 1595 C C . LEU A 1 211 ? 16.743 3.310 -1.315 1.00 98.44 211 LEU A C 1
ATOM 1597 O O . LEU A 1 211 ? 17.055 3.577 -0.155 1.00 98.44 211 LEU A O 1
ATOM 1601 N N . ASN A 1 212 ? 16.332 4.233 -2.174 1.00 98.25 212 ASN A N 1
ATOM 1602 C CA . ASN A 1 212 ? 16.304 5.665 -1.909 1.00 98.25 212 ASN A CA 1
ATOM 1603 C C . ASN A 1 212 ? 15.064 6.305 -2.567 1.00 98.25 212 ASN A C 1
ATOM 1605 O O . ASN A 1 212 ? 15.004 6.340 -3.798 1.00 98.25 212 ASN A O 1
ATOM 1609 N N . PRO A 1 213 ? 14.092 6.788 -1.771 1.00 97.44 213 PRO A N 1
ATOM 1610 C CA . PRO A 1 213 ? 12.827 7.361 -2.236 1.00 97.44 213 PRO A CA 1
ATOM 1611 C C . PRO A 1 213 ? 12.908 8.868 -2.538 1.00 97.44 213 PRO A C 1
ATOM 1613 O O . PRO A 1 213 ? 11.872 9.509 -2.694 1.00 97.44 213 PRO A O 1
ATOM 1616 N N . ARG A 1 214 ? 14.101 9.481 -2.575 1.00 97.31 214 ARG A N 1
ATOM 1617 C CA . ARG A 1 214 ? 14.254 10.873 -3.036 1.00 97.31 214 ARG A CA 1
ATOM 1618 C C . ARG A 1 214 ? 13.919 10.993 -4.521 1.00 97.31 214 ARG A C 1
ATOM 1620 O O . ARG A 1 214 ? 13.906 10.001 -5.245 1.00 97.31 214 ARG A O 1
ATOM 1627 N N . ASP A 1 215 ? 13.660 12.214 -4.968 1.00 95.69 215 ASP A N 1
ATOM 1628 C CA . ASP A 1 215 ? 13.576 12.504 -6.398 1.00 95.69 215 ASP A CA 1
ATOM 1629 C C . ASP A 1 215 ? 14.909 12.171 -7.100 1.00 95.69 215 ASP A C 1
ATOM 1631 O O . ASP A 1 215 ? 15.986 12.328 -6.504 1.00 95.69 215 ASP A O 1
ATOM 1635 N N . PRO A 1 216 ? 14.872 11.691 -8.352 1.00 94.81 216 PRO A N 1
ATOM 1636 C CA . PRO A 1 216 ? 16.037 11.669 -9.218 1.00 94.81 216 PRO A CA 1
ATOM 1637 C C . PRO A 1 216 ? 16.633 13.080 -9.384 1.00 94.81 216 PRO A C 1
ATOM 1639 O O . PRO A 1 216 ? 15.907 14.074 -9.360 1.00 94.81 216 PRO A O 1
ATOM 1642 N N . PRO A 1 217 ? 17.959 13.195 -9.576 1.00 94.50 217 PRO A N 1
ATOM 1643 C CA . PRO A 1 217 ? 18.915 12.100 -9.750 1.00 94.50 217 PRO A CA 1
ATOM 1644 C C . PRO A 1 217 ? 19.432 11.488 -8.434 1.00 94.50 217 PRO A C 1
ATOM 1646 O O . PRO A 1 217 ? 20.288 10.609 -8.478 1.00 94.50 217 PRO A O 1
ATOM 1649 N N . GLN A 1 218 ? 18.989 11.956 -7.258 1.00 95.50 218 GLN A N 1
ATOM 1650 C CA . GLN A 1 218 ? 19.511 11.470 -5.971 1.00 95.50 218 GLN A CA 1
ATOM 1651 C C . GLN A 1 218 ? 18.852 10.176 -5.489 1.00 95.50 218 GLN A C 1
ATOM 1653 O O . GLN A 1 218 ? 19.455 9.469 -4.682 1.00 95.50 218 GLN A O 1
ATOM 1658 N N . GLY A 1 219 ? 17.618 9.901 -5.902 1.00 97.12 219 GLY A N 1
ATOM 1659 C CA . GLY A 1 219 ? 16.872 8.691 -5.566 1.00 97.12 219 GLY A CA 1
ATOM 1660 C C . GLY A 1 219 ? 16.128 8.141 -6.776 1.00 97.12 219 GLY A C 1
ATOM 1661 O O . GLY A 1 219 ? 16.564 8.342 -7.905 1.00 97.12 219 GLY A O 1
ATOM 1662 N N . ASN A 1 220 ? 15.038 7.416 -6.523 1.00 98.06 220 ASN A N 1
ATOM 1663 C CA . ASN A 1 220 ? 14.249 6.760 -7.560 1.00 98.06 220 ASN A CA 1
ATOM 1664 C C . ASN A 1 220 ? 12.751 6.911 -7.298 1.00 98.06 220 ASN A C 1
ATOM 1666 O O . ASN A 1 220 ? 12.271 6.670 -6.180 1.00 98.06 220 ASN A O 1
ATOM 1670 N N . HIS A 1 221 ? 11.998 7.241 -8.342 1.00 98.06 221 HIS A N 1
ATOM 1671 C CA . HIS A 1 221 ? 10.541 7.280 -8.312 1.00 98.06 221 HIS A CA 1
ATOM 1672 C C . HIS A 1 221 ? 9.919 5.902 -8.037 1.00 98.06 221 HIS A C 1
ATOM 1674 O O . HIS A 1 221 ? 8.903 5.817 -7.343 1.00 98.06 221 HIS A O 1
ATOM 1680 N N . ASN A 1 222 ? 10.552 4.805 -8.457 1.00 98.50 222 ASN A N 1
ATOM 1681 C CA . ASN A 1 222 ? 10.062 3.449 -8.219 1.00 98.50 222 ASN A CA 1
ATOM 1682 C C . ASN A 1 222 ? 10.163 3.017 -6.749 1.00 98.50 222 ASN A C 1
ATOM 1684 O O . ASN A 1 222 ? 9.534 2.048 -6.335 1.00 98.50 222 ASN A O 1
ATOM 1688 N N . HIS A 1 223 ? 10.928 3.736 -5.927 1.00 98.69 223 HIS A N 1
ATOM 1689 C CA . HIS A 1 223 ? 11.015 3.473 -4.490 1.00 98.69 223 HIS A CA 1
ATOM 1690 C C . HIS A 1 223 ? 9.915 4.181 -3.681 1.00 98.69 223 HIS A C 1
ATOM 1692 O O . HIS A 1 223 ? 9.841 4.003 -2.465 1.00 98.69 223 HIS A O 1
ATOM 1698 N N . LYS A 1 224 ? 9.052 4.961 -4.344 1.00 98.56 224 LYS A N 1
ATOM 1699 C CA . LYS A 1 224 ? 7.913 5.674 -3.756 1.00 98.56 224 LYS A CA 1
ATOM 1700 C C . LYS A 1 224 ? 6.636 4.888 -4.015 1.00 98.56 224 LYS A C 1
ATOM 1702 O O . LYS A 1 224 ? 6.150 4.884 -5.141 1.00 98.56 224 LYS A O 1
ATOM 1707 N N . ALA A 1 225 ? 6.101 4.215 -3.001 1.00 98.62 225 ALA A N 1
ATOM 1708 C CA . ALA A 1 225 ? 4.941 3.342 -3.166 1.00 98.62 225 ALA A CA 1
ATOM 1709 C C . ALA A 1 225 ? 3.633 4.074 -2.825 1.00 98.62 225 ALA A C 1
ATOM 1711 O O . ALA A 1 225 ? 3.562 4.802 -1.836 1.00 98.62 225 ALA A O 1
ATOM 1712 N N . PHE A 1 226 ? 2.588 3.838 -3.618 1.00 98.56 226 PHE A N 1
ATOM 1713 C CA . PHE A 1 226 ? 1.268 4.456 -3.437 1.00 98.56 226 PHE A CA 1
ATOM 1714 C C . PHE A 1 226 ? 0.137 3.440 -3.331 1.00 98.56 226 PHE A C 1
ATOM 1716 O O . PHE A 1 226 ? -0.847 3.718 -2.660 1.00 98.56 226 PHE A O 1
ATOM 1723 N N . SER A 1 227 ? 0.283 2.269 -3.951 1.00 98.81 227 SER A N 1
ATOM 1724 C CA . SER A 1 227 ? -0.713 1.200 -3.879 1.00 98.81 227 SER A CA 1
ATOM 1725 C C . SER A 1 227 ? -0.068 -0.166 -3.721 1.00 98.81 227 SER A C 1
ATOM 1727 O O . SER A 1 227 ? 1.062 -0.392 -4.166 1.00 98.81 227 SER A O 1
ATOM 1729 N N . VAL A 1 228 ? -0.773 -1.088 -3.073 1.00 98.88 228 VAL A N 1
ATOM 1730 C CA . VAL A 1 228 ? -0.328 -2.467 -2.897 1.00 98.88 228 VAL A CA 1
ATOM 1731 C C . VAL A 1 228 ? -1.515 -3.421 -2.886 1.00 98.88 228 VAL A C 1
ATOM 1733 O O . VAL A 1 228 ? -2.512 -3.211 -2.212 1.00 98.88 228 VAL A O 1
ATOM 1736 N N . MET A 1 229 ? -1.374 -4.540 -3.587 1.00 98.31 229 MET A N 1
ATOM 1737 C CA . MET A 1 229 ? -2.365 -5.611 -3.618 1.00 98.31 229 MET A CA 1
ATOM 1738 C C . MET A 1 229 ? -1.647 -6.961 -3.610 1.00 98.31 229 MET A C 1
ATOM 1740 O O . MET A 1 229 ? -0.600 -7.126 -4.229 1.00 98.31 229 MET A O 1
ATOM 1744 N N . THR A 1 230 ? -2.196 -7.967 -2.930 1.00 97.94 230 THR A N 1
ATOM 1745 C CA . THR A 1 230 ? -1.591 -9.306 -2.890 1.00 97.94 230 THR A CA 1
ATOM 1746 C C . THR A 1 230 ? -2.627 -10.416 -2.984 1.00 97.94 230 THR A C 1
ATOM 1748 O O . THR A 1 230 ? -3.746 -10.293 -2.486 1.00 97.94 230 THR A O 1
ATOM 1751 N N . TYR A 1 231 ? -2.247 -11.522 -3.618 1.00 96.31 231 TYR A N 1
ATOM 1752 C CA . TYR A 1 231 ? -3.007 -12.766 -3.628 1.00 96.31 231 TYR A CA 1
ATOM 1753 C C . TYR A 1 231 ? -2.065 -13.943 -3.900 1.00 96.31 231 TYR A C 1
ATOM 1755 O O . TYR A 1 231 ? -1.174 -13.844 -4.736 1.00 96.31 231 TYR A O 1
ATOM 1763 N N . GLY A 1 232 ? -2.275 -15.076 -3.224 1.00 95.50 232 GLY A N 1
ATOM 1764 C CA . GLY A 1 232 ? -1.382 -16.230 -3.366 1.00 95.50 232 GLY A CA 1
ATOM 1765 C C . GLY A 1 232 ? 0.065 -15.877 -3.000 1.00 95.50 232 GLY A C 1
ATOM 1766 O O . GLY A 1 232 ? 0.320 -15.408 -1.890 1.00 95.50 232 GLY A O 1
ATOM 1767 N N . ASP A 1 233 ? 0.976 -16.112 -3.939 1.00 97.12 233 ASP A N 1
ATOM 1768 C CA . ASP A 1 233 ? 2.395 -15.733 -3.920 1.00 97.12 233 ASP A CA 1
ATOM 1769 C C . ASP A 1 233 ? 2.663 -14.360 -4.560 1.00 97.12 233 ASP A C 1
ATOM 1771 O O . ASP A 1 233 ? 3.777 -13.854 -4.512 1.00 97.12 233 ASP A O 1
ATOM 1775 N N . THR A 1 234 ? 1.660 -13.734 -5.165 1.00 98.25 234 THR A N 1
ATOM 1776 C CA . THR A 1 234 ? 1.855 -12.548 -5.991 1.00 98.25 234 THR A CA 1
ATOM 1777 C C . THR A 1 234 ? 1.615 -11.276 -5.180 1.00 98.25 234 THR A C 1
ATOM 1779 O O . THR A 1 234 ? 0.634 -11.150 -4.432 1.00 98.25 234 THR A O 1
ATOM 1782 N N . VAL A 1 235 ? 2.502 -10.299 -5.354 1.00 98.75 235 VAL A N 1
ATOM 1783 C CA . VAL A 1 235 ? 2.388 -8.941 -4.812 1.00 98.75 235 VAL A CA 1
ATOM 1784 C C . VAL A 1 235 ? 2.460 -7.953 -5.971 1.00 98.75 235 VAL A C 1
ATOM 1786 O O . VAL A 1 235 ? 3.368 -8.019 -6.787 1.00 98.75 235 VAL A O 1
ATOM 1789 N N . TRP A 1 236 ? 1.506 -7.038 -6.049 1.00 98.81 236 TRP A N 1
ATOM 1790 C CA . TRP A 1 236 ? 1.492 -5.931 -6.996 1.00 98.81 236 TRP A CA 1
ATOM 1791 C C . TRP A 1 236 ? 1.672 -4.625 -6.237 1.00 98.81 236 TRP A C 1
ATOM 1793 O O . TRP A 1 236 ? 1.065 -4.450 -5.180 1.00 98.81 236 TRP A O 1
ATOM 1803 N N . VAL A 1 237 ? 2.504 -3.728 -6.759 1.00 98.94 237 VAL A N 1
ATOM 1804 C CA . VAL A 1 237 ? 2.860 -2.467 -6.099 1.00 98.94 237 VAL A CA 1
ATOM 1805 C C . VAL A 1 237 ? 2.866 -1.352 -7.129 1.00 98.94 237 VAL A C 1
ATOM 1807 O O . VAL A 1 237 ? 3.632 -1.410 -8.091 1.00 98.94 237 VAL A O 1
ATOM 1810 N N . GLY A 1 238 ? 2.026 -0.346 -6.925 1.00 98.88 238 GLY A N 1
ATOM 1811 C CA . GLY A 1 238 ? 2.032 0.865 -7.730 1.00 98.88 238 GLY A CA 1
ATOM 1812 C C . GLY A 1 238 ? 2.955 1.908 -7.119 1.00 98.88 238 GLY A C 1
ATOM 1813 O O . GLY A 1 238 ? 2.919 2.141 -5.904 1.00 98.88 238 GLY A O 1
ATOM 1814 N N . THR A 1 239 ? 3.804 2.509 -7.945 1.00 98.88 239 THR A N 1
ATOM 1815 C CA . THR A 1 239 ? 4.827 3.472 -7.521 1.00 98.88 239 THR A CA 1
ATOM 1816 C C . THR A 1 239 ? 4.699 4.781 -8.299 1.00 98.88 239 THR A C 1
ATOM 1818 O O . THR A 1 239 ? 3.696 4.998 -8.976 1.00 98.88 239 THR A O 1
ATOM 1821 N N . ALA A 1 240 ? 5.675 5.686 -8.180 1.00 98.19 240 ALA A N 1
ATOM 1822 C CA . ALA A 1 240 ? 5.805 6.829 -9.088 1.00 98.19 240 ALA A CA 1
ATOM 1823 C C . ALA A 1 240 ? 6.596 6.501 -10.373 1.00 98.19 240 ALA A C 1
ATOM 1825 O O . ALA A 1 240 ? 6.818 7.401 -11.171 1.00 98.19 240 ALA A O 1
ATOM 1826 N N . ASN A 1 241 ? 7.024 5.248 -10.573 1.00 98.19 241 ASN A N 1
ATOM 1827 C CA . ASN A 1 241 ? 7.692 4.774 -11.793 1.00 98.19 241 ASN A CA 1
ATOM 1828 C C . ASN A 1 241 ? 7.050 3.470 -12.309 1.00 98.19 241 ASN A C 1
ATOM 1830 O O . ASN A 1 241 ? 7.722 2.491 -12.642 1.00 98.19 241 ASN A O 1
ATOM 1834 N N . GLY A 1 242 ? 5.719 3.432 -12.294 1.00 98.31 242 GLY A N 1
ATOM 1835 C CA . GLY A 1 242 ? 4.924 2.345 -12.841 1.00 98.31 242 GLY A CA 1
ATOM 1836 C C . GLY A 1 242 ? 4.509 1.286 -11.819 1.00 98.31 242 GLY A C 1
ATOM 1837 O O . GLY A 1 242 ? 4.168 1.570 -10.670 1.00 98.31 242 GLY A O 1
ATOM 1838 N N . ILE A 1 243 ? 4.445 0.041 -12.284 1.00 98.88 243 ILE A N 1
ATOM 1839 C CA . ILE A 1 243 ? 3.837 -1.092 -11.583 1.00 98.88 243 ILE A CA 1
ATOM 1840 C C . ILE A 1 243 ? 4.887 -2.173 -11.382 1.00 98.88 243 ILE A C 1
ATOM 1842 O O . ILE A 1 243 ? 5.506 -2.617 -12.340 1.00 98.88 243 ILE A O 1
ATOM 1846 N N . ASN A 1 244 ? 5.040 -2.675 -10.163 1.00 98.88 244 ASN A N 1
ATOM 1847 C CA . ASN A 1 244 ? 5.910 -3.808 -9.868 1.00 98.88 244 ASN A CA 1
ATOM 1848 C C . ASN A 1 244 ? 5.061 -5.042 -9.561 1.00 98.88 244 ASN A C 1
ATOM 1850 O O . ASN A 1 244 ? 4.178 -4.992 -8.704 1.00 98.88 244 ASN A O 1
ATOM 1854 N N . ARG A 1 245 ? 5.343 -6.159 -10.234 1.00 98.75 245 ARG A N 1
ATOM 1855 C CA . ARG A 1 245 ? 4.827 -7.490 -9.897 1.00 98.75 245 ARG A CA 1
ATOM 1856 C C . ARG A 1 245 ? 5.937 -8.297 -9.255 1.00 98.75 245 ARG A C 1
ATOM 1858 O O . ARG A 1 245 ? 6.975 -8.496 -9.872 1.00 98.75 245 ARG A O 1
ATOM 1865 N N . GLY A 1 246 ? 5.694 -8.774 -8.047 1.00 98.50 246 GLY A N 1
ATOM 1866 C CA . GLY A 1 246 ? 6.604 -9.605 -7.280 1.00 98.50 246 GLY A CA 1
ATOM 1867 C C . GLY A 1 246 ? 6.048 -11.006 -7.093 1.00 98.50 246 GLY A C 1
ATOM 1868 O O . GLY A 1 246 ? 4.856 -11.152 -6.807 1.00 98.50 246 GLY A O 1
ATOM 1869 N N . ILE A 1 247 ? 6.905 -12.016 -7.219 1.00 98.38 247 ILE A N 1
ATOM 1870 C CA . ILE A 1 247 ? 6.588 -13.410 -6.881 1.00 98.38 247 ILE A CA 1
ATOM 1871 C C . ILE A 1 247 ? 7.314 -13.781 -5.592 1.00 98.38 247 ILE A C 1
ATOM 1873 O O . ILE A 1 247 ? 8.538 -13.721 -5.523 1.00 98.38 247 ILE A O 1
ATOM 1877 N N . LEU A 1 248 ? 6.536 -14.085 -4.553 1.00 97.44 248 LEU A N 1
ATOM 1878 C CA . LEU A 1 248 ? 6.999 -14.373 -3.202 1.00 97.44 248 LEU A CA 1
ATOM 1879 C C . LEU A 1 248 ? 7.296 -15.863 -3.054 1.00 97.44 248 LEU A C 1
ATOM 1881 O O . LEU A 1 248 ? 6.385 -16.686 -3.125 1.00 97.44 248 LEU A O 1
ATOM 1885 N N . ASP A 1 249 ? 8.539 -16.198 -2.740 1.00 95.56 249 ASP A N 1
ATOM 1886 C CA . ASP A 1 249 ? 8.923 -17.574 -2.440 1.00 95.56 249 ASP A CA 1
ATOM 1887 C C . ASP A 1 249 ? 8.647 -17.969 -0.969 1.00 95.56 249 ASP A C 1
ATOM 1889 O O . ASP A 1 249 ? 8.250 -17.163 -0.112 1.00 95.56 249 ASP A O 1
ATOM 1893 N N . ASP A 1 250 ? 8.909 -19.232 -0.631 1.00 93.44 250 ASP A N 1
ATOM 1894 C CA . ASP A 1 250 ? 8.748 -19.750 0.732 1.00 93.44 250 ASP A CA 1
ATOM 1895 C C . ASP A 1 250 ? 9.753 -19.159 1.736 1.00 93.44 250 ASP A C 1
ATOM 1897 O O . ASP A 1 250 ? 9.418 -18.986 2.915 1.00 93.44 250 ASP A O 1
ATOM 1901 N N . SER A 1 251 ? 10.936 -18.727 1.290 1.00 93.06 251 SER A N 1
ATOM 1902 C CA . SER A 1 251 ? 11.890 -17.993 2.139 1.00 93.06 251 SER A CA 1
ATOM 1903 C C . SER A 1 251 ? 11.356 -16.610 2.542 1.00 93.06 251 SER A C 1
ATOM 1905 O O . SER A 1 251 ? 11.744 -16.044 3.567 1.00 93.06 251 SER A O 1
ATOM 1907 N N . GLY A 1 252 ? 10.368 -16.111 1.799 1.00 92.94 252 GLY A N 1
ATOM 1908 C CA . GLY A 1 252 ? 9.813 -14.780 1.947 1.00 92.94 252 GLY A CA 1
ATOM 1909 C C . GLY A 1 252 ? 10.569 -13.756 1.109 1.00 92.94 252 GLY A C 1
ATOM 1910 O O . GLY A 1 252 ? 10.525 -12.577 1.441 1.00 92.94 252 GLY A O 1
ATOM 1911 N N . CYS A 1 253 ? 11.271 -14.150 0.060 1.00 94.25 253 CYS A N 1
ATOM 1912 C CA . CYS A 1 253 ? 11.914 -13.232 -0.864 1.00 94.25 253 CYS A CA 1
ATOM 1913 C C . CYS A 1 253 ? 11.041 -12.951 -2.090 1.00 94.25 253 CYS A C 1
ATOM 1915 O O . CYS A 1 253 ? 10.157 -13.744 -2.395 1.00 94.25 253 CYS A O 1
ATOM 1917 N N . LEU A 1 254 ? 11.250 -11.806 -2.752 1.00 97.75 254 LEU A N 1
ATOM 1918 C CA . LEU A 1 254 ? 10.499 -11.412 -3.950 1.00 97.75 254 LEU A CA 1
ATOM 1919 C C . LEU A 1 254 ? 11.437 -11.217 -5.131 1.00 97.75 254 LEU A C 1
ATOM 1921 O O . LEU A 1 254 ? 12.407 -10.463 -5.015 1.00 97.75 254 LEU A O 1
ATOM 1925 N N . ASP A 1 255 ? 11.062 -11.835 -6.245 1.00 98.50 255 ASP A N 1
ATOM 1926 C CA . ASP A 1 255 ? 11.558 -11.504 -7.576 1.00 98.50 255 ASP A CA 1
ATOM 1927 C C . ASP A 1 255 ? 10.571 -10.552 -8.241 1.00 98.50 255 ASP A C 1
ATOM 1929 O O . ASP A 1 255 ? 9.386 -10.871 -8.375 1.00 98.50 255 ASP A O 1
ATOM 1933 N N . TRP A 1 256 ? 11.053 -9.377 -8.630 1.00 98.62 256 TRP A N 1
ATOM 1934 C CA . TRP A 1 256 ? 10.251 -8.305 -9.199 1.00 98.62 256 TRP A CA 1
ATOM 1935 C C . TRP A 1 256 ? 10.423 -8.190 -10.702 1.00 98.62 256 TRP A C 1
ATOM 1937 O O . TRP A 1 256 ? 11.538 -8.260 -11.216 1.00 98.62 256 TRP A O 1
ATOM 1947 N N . LYS A 1 257 ? 9.314 -7.855 -11.355 1.00 98.56 257 LYS A N 1
ATOM 1948 C CA . LYS A 1 257 ? 9.260 -7.270 -12.689 1.00 98.56 257 LYS A CA 1
ATOM 1949 C C . LYS A 1 257 ? 8.540 -5.924 -12.632 1.00 98.56 257 LYS A C 1
ATOM 1951 O O . LYS A 1 257 ? 7.447 -5.841 -12.069 1.00 98.56 257 LYS A O 1
ATOM 1956 N N . ASN A 1 258 ? 9.142 -4.887 -13.198 1.00 98.50 258 ASN A N 1
ATOM 1957 C CA . ASN A 1 258 ? 8.602 -3.538 -13.313 1.00 98.50 258 ASN A CA 1
ATOM 1958 C C . ASN A 1 258 ? 7.987 -3.310 -14.702 1.00 98.50 258 ASN A C 1
ATOM 1960 O O . ASN A 1 258 ? 8.494 -3.784 -15.720 1.00 98.50 258 ASN A O 1
ATOM 1964 N N . TYR A 1 259 ? 6.887 -2.564 -14.713 1.00 98.31 259 TYR A N 1
ATOM 1965 C CA . TYR A 1 259 ? 6.162 -2.124 -15.891 1.00 98.31 259 TYR A CA 1
ATOM 1966 C C . TYR A 1 259 ? 5.996 -0.611 -15.828 1.00 98.31 259 TYR A C 1
ATOM 1968 O O . TYR A 1 259 ? 5.254 -0.115 -14.984 1.00 98.31 259 TYR A O 1
ATOM 1976 N N . SER A 1 260 ? 6.648 0.109 -16.732 1.00 97.38 260 SER A N 1
ATOM 1977 C CA . SER A 1 260 ? 6.620 1.571 -16.793 1.00 97.38 260 SER A CA 1
ATOM 1978 C C . SER A 1 260 ? 6.236 2.070 -18.186 1.00 97.38 260 SER A C 1
ATOM 1980 O O . SER A 1 260 ? 6.414 1.378 -19.196 1.00 97.38 260 SER A O 1
ATOM 1982 N N . PHE A 1 261 ? 5.678 3.273 -18.258 1.00 96.69 261 PHE A N 1
ATOM 1983 C CA . PHE A 1 261 ? 5.568 4.028 -19.497 1.00 96.69 261 PHE A CA 1
ATOM 1984 C C . PHE A 1 261 ? 6.976 4.440 -19.968 1.00 96.69 261 PHE A C 1
ATOM 1986 O O . PHE A 1 261 ? 7.812 4.785 -19.137 1.00 96.69 261 PHE A O 1
ATOM 1993 N N . PRO A 1 262 ? 7.267 4.415 -21.284 1.00 94.44 262 PRO A N 1
ATOM 1994 C CA . PRO A 1 262 ? 6.414 3.969 -22.389 1.00 94.44 262 PRO A CA 1
ATOM 1995 C C . PRO A 1 262 ? 6.577 2.474 -22.699 1.00 94.44 262 PRO A C 1
ATOM 1997 O O . PRO A 1 262 ? 5.896 1.945 -23.574 1.00 94.44 262 PRO A O 1
ATOM 2000 N N . ILE A 1 263 ? 7.483 1.784 -22.001 1.00 92.81 263 ILE A N 1
ATOM 2001 C CA . ILE A 1 263 ? 7.940 0.428 -22.332 1.00 92.81 263 ILE A CA 1
ATOM 2002 C C . ILE A 1 263 ? 6.794 -0.589 -22.252 1.00 92.81 263 ILE A C 1
ATOM 2004 O O . ILE A 1 263 ? 6.697 -1.495 -23.077 1.00 92.81 263 ILE A O 1
ATOM 2008 N N . SER A 1 264 ? 5.910 -0.433 -21.269 1.00 92.94 264 SER A N 1
ATOM 2009 C CA . SER A 1 264 ? 4.906 -1.431 -20.901 1.00 92.94 264 SER A CA 1
ATOM 2010 C C . SER A 1 264 ? 3.482 -1.047 -21.279 1.00 92.94 264 SER A C 1
ATOM 2012 O O . SER A 1 264 ? 2.562 -1.614 -20.720 1.00 92.94 264 SER A O 1
ATOM 2014 N N . SER A 1 265 ? 3.260 -0.108 -22.206 1.00 94.62 265 SER A N 1
ATOM 2015 C CA . SER A 1 265 ? 1.909 0.259 -22.694 1.00 94.62 265 SER A CA 1
ATOM 2016 C C . SER A 1 265 ? 0.880 0.651 -21.611 1.00 94.62 265 SER A C 1
ATOM 2018 O O . SER A 1 265 ? -0.322 0.632 -21.876 1.00 94.62 265 SER A O 1
ATOM 2020 N N . ILE A 1 266 ? 1.326 1.014 -20.404 1.00 97.31 266 ILE A N 1
ATOM 2021 C CA . ILE A 1 266 ? 0.494 1.670 -19.383 1.00 97.31 266 ILE A CA 1
ATOM 2022 C C . ILE A 1 266 ? 0.374 3.166 -19.701 1.00 97.31 266 ILE A C 1
ATOM 2024 O O . ILE A 1 266 ? 1.231 3.698 -20.401 1.00 97.31 266 ILE A O 1
ATOM 2028 N N . SER A 1 267 ? -0.669 3.856 -19.227 1.00 97.12 267 SER A N 1
ATOM 2029 C CA . SER A 1 267 ? -0.891 5.268 -19.603 1.00 97.12 267 SER A CA 1
ATOM 2030 C C . SER A 1 267 ? 0.040 6.263 -18.902 1.00 97.12 267 SER A C 1
ATOM 2032 O O . SER A 1 267 ? 0.358 7.292 -19.487 1.00 97.12 267 SER A O 1
ATOM 2034 N N . GLY A 1 268 ? 0.490 5.958 -17.684 1.00 97.50 268 GLY A N 1
ATOM 2035 C CA . GLY A 1 268 ? 1.377 6.811 -16.896 1.00 97.50 268 GLY A CA 1
ATOM 2036 C C . GLY A 1 268 ? 1.948 6.080 -15.682 1.00 97.50 268 GLY A C 1
ATOM 2037 O O . GLY A 1 268 ? 1.441 5.027 -15.281 1.00 97.50 268 GLY A O 1
ATOM 2038 N N . ASN A 1 269 ? 3.025 6.619 -15.125 1.00 98.19 269 ASN A N 1
ATOM 2039 C CA . ASN A 1 269 ? 3.851 5.968 -14.119 1.00 98.19 269 ASN A CA 1
ATOM 2040 C C . ASN A 1 269 ? 3.412 6.214 -12.676 1.00 98.19 269 ASN A C 1
ATOM 2042 O O . ASN A 1 269 ? 3.897 5.511 -11.792 1.00 98.19 269 ASN A O 1
ATOM 2046 N N . TRP A 1 270 ? 2.505 7.153 -12.394 1.00 98.31 270 TRP A N 1
ATOM 2047 C CA . TRP A 1 270 ? 2.034 7.366 -11.026 1.00 98.31 270 TRP A CA 1
ATOM 2048 C C . TRP A 1 270 ? 0.822 6.487 -10.714 1.00 98.31 270 TRP A C 1
ATOM 2050 O O . TRP A 1 270 ? -0.312 6.787 -11.095 1.00 98.31 270 TRP A O 1
ATOM 2060 N N . VAL A 1 271 ? 1.063 5.375 -10.019 1.00 98.69 271 VAL A N 1
ATOM 2061 C CA . VAL A 1 271 ? 0.074 4.307 -9.840 1.00 98.69 271 VAL A CA 1
ATOM 2062 C C . VAL A 1 271 ? -0.507 4.300 -8.433 1.00 98.69 271 VAL A C 1
ATOM 2064 O O . VAL A 1 271 ? 0.067 3.749 -7.491 1.00 98.69 271 VAL A O 1
ATOM 2067 N N . ILE A 1 272 ? -1.690 4.894 -8.301 1.00 97.38 272 ILE A N 1
ATOM 2068 C CA . ILE A 1 272 ? -2.308 5.197 -7.001 1.00 97.38 272 ILE A CA 1
ATOM 2069 C C . ILE A 1 272 ? -3.296 4.141 -6.499 1.00 97.38 272 ILE A C 1
ATOM 2071 O O . ILE A 1 272 ? -3.695 4.199 -5.344 1.00 97.38 272 ILE A O 1
ATOM 2075 N N . ALA A 1 273 ? -3.696 3.188 -7.340 1.00 97.75 273 ALA A N 1
ATOM 2076 C CA . ALA A 1 273 ? -4.561 2.078 -6.944 1.00 97.75 273 ALA A CA 1
ATOM 2077 C C . ALA A 1 273 ? -4.337 0.876 -7.863 1.00 97.75 273 ALA A C 1
ATOM 2079 O O . ALA A 1 273 ? -4.195 1.050 -9.077 1.00 97.75 273 ALA A O 1
ATOM 2080 N N . ILE A 1 274 ? -4.353 -0.331 -7.293 1.00 98.62 274 ILE A N 1
ATOM 2081 C CA . ILE A 1 274 ? -4.309 -1.597 -8.032 1.00 98.62 274 ILE A CA 1
ATOM 2082 C C . ILE A 1 274 ? -5.346 -2.541 -7.436 1.00 98.62 274 ILE A C 1
ATOM 2084 O O . ILE A 1 274 ? -5.355 -2.763 -6.230 1.00 98.62 274 ILE A O 1
ATOM 2088 N N . GLU A 1 275 ? -6.182 -3.138 -8.282 1.00 97.38 275 GLU A N 1
ATOM 2089 C CA . GLU A 1 275 ? -7.236 -4.049 -7.840 1.00 97.38 275 GLU A CA 1
ATOM 2090 C C . GLU A 1 275 ? -7.346 -5.283 -8.737 1.00 97.38 275 GLU A C 1
ATOM 2092 O O . GLU A 1 275 ? -7.152 -5.234 -9.958 1.00 97.38 275 GLU A O 1
ATOM 2097 N N . LYS A 1 276 ? -7.703 -6.416 -8.123 1.00 97.12 276 LYS A N 1
ATOM 2098 C CA . LYS A 1 276 ? -7.915 -7.684 -8.823 1.00 97.12 276 LYS A CA 1
ATOM 2099 C C . LYS A 1 276 ? -9.398 -7.933 -9.014 1.00 97.12 276 LYS A C 1
ATOM 2101 O O . LYS A 1 276 ? -10.160 -8.021 -8.055 1.00 97.12 276 LYS A O 1
ATOM 2106 N N . GLN A 1 277 ? -9.772 -8.211 -10.252 1.00 97.00 277 GLN A N 1
ATOM 2107 C CA . GLN A 1 277 ? -11.090 -8.704 -10.609 1.00 97.00 277 GLN A CA 1
ATOM 2108 C C . GLN A 1 277 ? -11.008 -10.166 -11.056 1.00 97.00 277 GLN A C 1
ATOM 2110 O O . GLN A 1 277 ? -10.225 -10.505 -11.940 1.00 97.00 277 GLN A O 1
ATOM 2115 N N . GLU A 1 278 ? -11.858 -11.016 -10.484 1.00 96.31 278 GLU A N 1
ATOM 2116 C CA . GLU A 1 278 ? -12.110 -12.377 -10.966 1.00 96.31 278 GLU A CA 1
ATOM 2117 C C . GLU A 1 278 ? -13.525 -12.409 -11.557 1.00 96.31 278 GLU A C 1
ATOM 2119 O O . GLU A 1 278 ? -14.514 -12.261 -10.836 1.00 96.31 278 GLU A O 1
ATOM 2124 N N . TRP A 1 279 ? -13.646 -12.567 -12.875 1.00 95.88 279 TRP A N 1
ATOM 2125 C CA . TRP A 1 279 ? -14.939 -12.547 -13.560 1.00 95.88 279 TRP A CA 1
ATOM 2126 C C . TRP A 1 279 ? -15.003 -13.609 -14.652 1.00 95.88 279 TRP A C 1
ATOM 2128 O O . TRP A 1 279 ? -14.158 -13.648 -15.542 1.00 95.88 279 TRP A O 1
ATOM 2138 N N . LYS A 1 280 ? -16.017 -14.485 -14.590 1.00 95.69 280 LYS A N 1
ATOM 2139 C CA . LYS A 1 280 ? -16.228 -15.592 -15.547 1.00 95.69 280 LYS A CA 1
ATOM 2140 C C . LYS A 1 280 ? -14.968 -16.446 -15.785 1.00 95.69 280 LYS A C 1
ATOM 2142 O O . LYS A 1 280 ? -14.657 -16.802 -16.916 1.00 95.69 280 LYS A O 1
ATOM 2147 N N . GLY A 1 281 ? -14.236 -16.753 -14.711 1.00 94.06 281 GLY A N 1
ATOM 2148 C CA . GLY A 1 281 ? -13.002 -17.547 -14.769 1.00 94.06 281 GLY A CA 1
ATOM 2149 C C . GLY A 1 281 ? -11.782 -16.797 -15.314 1.00 94.06 281 GLY A C 1
ATOM 2150 O O . GLY A 1 281 ? -10.746 -17.418 -15.529 1.00 94.06 281 GLY A O 1
ATOM 2151 N N . ARG A 1 282 ? -11.886 -15.482 -15.535 1.00 95.44 282 ARG A N 1
ATOM 2152 C CA . ARG A 1 282 ? -10.789 -14.634 -15.999 1.00 95.44 282 ARG A CA 1
ATOM 2153 C C . ARG A 1 282 ? -10.349 -13.673 -14.903 1.00 95.44 282 ARG A C 1
ATOM 2155 O O . ARG A 1 282 ? -11.171 -12.927 -14.368 1.00 95.44 282 ARG A O 1
ATOM 2162 N N . ARG A 1 283 ? -9.042 -13.640 -14.654 1.00 96.62 283 ARG A N 1
ATOM 2163 C CA . ARG A 1 283 ? -8.402 -12.629 -13.816 1.00 96.62 283 ARG A CA 1
ATOM 2164 C C . ARG A 1 283 ? -8.057 -11.399 -14.646 1.00 96.62 283 ARG A C 1
ATOM 2166 O O . ARG A 1 283 ? -7.470 -11.521 -15.719 1.00 96.62 283 ARG A O 1
ATOM 2173 N N . THR A 1 284 ? -8.402 -10.224 -14.138 1.00 98.25 284 THR A N 1
ATOM 2174 C CA . THR A 1 284 ? -7.921 -8.939 -14.654 1.00 98.25 284 THR A CA 1
ATOM 2175 C C . THR A 1 284 ? -7.316 -8.153 -13.501 1.00 98.25 284 THR A C 1
ATOM 2177 O O . THR A 1 284 ? -7.925 -8.062 -12.433 1.00 98.25 284 THR A O 1
ATOM 2180 N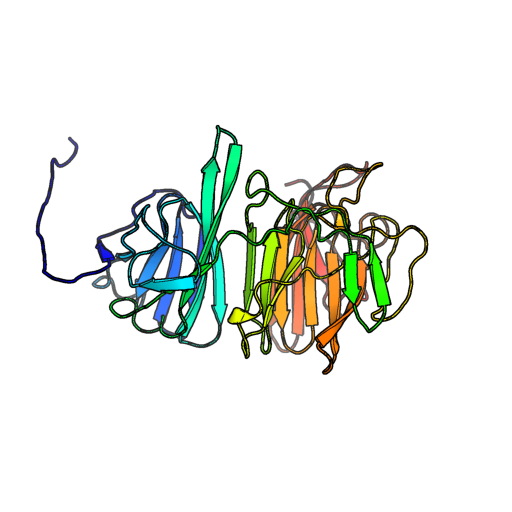 N . ILE A 1 285 ? -6.124 -7.607 -13.709 1.00 98.56 285 ILE A N 1
ATOM 2181 C CA . ILE A 1 285 ? -5.497 -6.660 -12.787 1.00 98.56 285 ILE A CA 1
ATOM 2182 C C . ILE A 1 285 ? -5.705 -5.276 -13.372 1.00 98.56 285 ILE A C 1
ATOM 2184 O O . ILE A 1 285 ? -5.297 -5.027 -14.505 1.00 98.56 285 ILE A O 1
ATOM 2188 N N . TRP A 1 286 ? -6.371 -4.417 -12.614 1.00 98.50 286 TRP A N 1
ATOM 2189 C CA . TRP A 1 286 ? -6.652 -3.032 -12.966 1.00 98.50 286 TRP A CA 1
ATOM 2190 C C . TRP A 1 286 ? -5.717 -2.119 -12.185 1.00 98.50 286 TRP A C 1
ATOM 2192 O O . TRP A 1 286 ? -5.441 -2.386 -11.017 1.00 98.50 286 TRP A O 1
ATOM 2202 N N . ALA A 1 287 ? -5.258 -1.044 -12.813 1.00 98.56 287 ALA A N 1
ATOM 2203 C CA . ALA A 1 287 ? -4.408 -0.040 -12.197 1.00 98.56 287 ALA A CA 1
ATOM 2204 C C . ALA A 1 287 ? -4.861 1.363 -12.608 1.00 98.56 287 ALA A C 1
ATOM 2206 O O . ALA A 1 287 ? -5.079 1.624 -13.792 1.00 98.56 287 ALA A O 1
ATOM 2207 N N . VAL A 1 288 ? -4.978 2.272 -11.640 1.00 98.19 288 VAL A N 1
ATOM 2208 C CA . VAL A 1 288 ? -5.155 3.705 -11.916 1.00 98.19 288 VAL A CA 1
ATOM 2209 C C . VAL A 1 288 ? -3.774 4.296 -12.173 1.00 98.19 288 VAL A C 1
ATOM 2211 O O . VAL A 1 288 ? -2.971 4.406 -11.249 1.00 98.19 288 VAL A O 1
ATOM 2214 N N . THR A 1 289 ? -3.498 4.639 -13.428 1.00 97.94 289 THR A N 1
ATOM 2215 C CA . THR A 1 289 ? -2.183 5.041 -13.940 1.00 97.94 289 THR A CA 1
ATOM 2216 C C . THR A 1 289 ? -2.219 6.510 -14.343 1.00 97.94 289 THR A C 1
ATOM 2218 O O . THR A 1 289 ? -2.762 6.865 -15.388 1.00 97.94 289 THR A O 1
ATOM 2221 N N . ARG A 1 290 ? -1.689 7.384 -13.487 1.00 97.62 290 ARG A N 1
ATOM 2222 C CA . ARG A 1 290 ? -1.672 8.838 -13.683 1.00 97.62 290 ARG A CA 1
ATOM 2223 C C . ARG A 1 290 ? -0.381 9.305 -14.336 1.00 97.62 290 ARG A C 1
ATOM 2225 O O . ARG A 1 290 ? 0.649 8.643 -14.210 1.00 97.62 290 ARG A O 1
ATOM 2232 N N . ALA A 1 291 ? -0.444 10.460 -14.994 1.00 97.06 291 ALA A N 1
ATOM 2233 C CA . ALA A 1 291 ? 0.760 11.126 -15.467 1.00 97.06 291 ALA A CA 1
ATOM 2234 C C . ALA A 1 291 ? 1.669 11.481 -14.279 1.00 97.06 291 ALA A C 1
ATOM 2236 O O . ALA A 1 291 ? 1.181 11.962 -13.249 1.00 97.06 291 ALA A O 1
ATOM 2237 N N . ALA A 1 292 ? 2.963 11.203 -14.421 1.00 93.19 292 ALA A N 1
ATOM 2238 C CA . ALA A 1 292 ? 4.000 11.521 -13.456 1.00 93.19 292 ALA A CA 1
ATOM 2239 C C . ALA A 1 292 ? 4.841 12.685 -14.007 1.00 93.19 292 ALA A C 1
ATOM 2241 O O . ALA A 1 292 ? 4.355 13.816 -14.067 1.00 93.19 292 ALA A O 1
ATOM 2242 N N . ASP A 1 293 ? 6.085 12.428 -14.395 1.00 89.81 293 ASP A N 1
ATOM 2243 C CA . ASP A 1 293 ? 7.058 13.423 -14.841 1.00 89.81 293 ASP A CA 1
ATOM 2244 C C . ASP A 1 293 ? 7.591 13.172 -16.261 1.00 89.81 293 ASP A C 1
ATOM 2246 O O . ASP A 1 293 ? 8.353 13.991 -16.789 1.00 89.81 293 ASP A O 1
ATOM 2250 N N . GLN A 1 294 ? 7.169 12.090 -16.921 1.00 92.88 294 GLN A N 1
ATOM 2251 C CA . GLN A 1 294 ? 7.640 11.751 -18.255 1.00 92.88 294 GLN A CA 1
ATOM 2252 C C . GLN A 1 294 ? 6.725 12.328 -19.346 1.00 92.88 294 GLN A C 1
ATOM 2254 O O . GLN A 1 294 ? 5.497 12.245 -19.314 1.00 92.88 294 GLN A O 1
ATOM 2259 N N . ALA A 1 295 ? 7.335 12.905 -20.385 1.00 94.94 295 ALA A N 1
ATOM 2260 C CA . ALA A 1 295 ? 6.595 13.433 -21.525 1.00 94.94 295 ALA A CA 1
ATOM 2261 C C . ALA A 1 295 ? 5.811 12.324 -22.256 1.00 94.94 295 ALA A C 1
ATOM 2263 O O . ALA A 1 295 ? 6.380 11.303 -22.646 1.00 94.94 295 ALA A O 1
ATOM 2264 N N . GLY A 1 296 ? 4.521 12.571 -22.498 1.00 94.88 296 GLY A N 1
ATOM 2265 C CA . GLY A 1 296 ? 3.615 11.647 -23.189 1.00 94.88 296 GLY A CA 1
ATOM 2266 C C . GLY A 1 296 ? 2.793 10.752 -22.263 1.00 94.88 296 GLY A C 1
ATOM 2267 O O . GLY A 1 296 ? 1.940 10.015 -22.755 1.00 94.88 296 GLY A O 1
ATOM 2268 N N . GLU A 1 297 ? 3.014 10.829 -20.951 1.00 96.75 297 GLU A N 1
ATOM 2269 C CA . GLU A 1 297 ? 2.133 10.188 -19.985 1.00 96.75 297 GLU A CA 1
ATOM 2270 C C . GLU A 1 297 ? 0.768 10.873 -19.931 1.00 96.75 297 GLU A C 1
ATOM 2272 O O . GLU A 1 297 ? 0.641 12.093 -20.049 1.00 96.75 297 GLU A O 1
ATOM 2277 N N . GLU A 1 298 ? -0.263 10.073 -19.698 1.00 96.00 298 GLU A N 1
ATOM 2278 C CA . GLU A 1 298 ? -1.638 10.522 -19.563 1.00 96.00 298 GLU A CA 1
ATOM 2279 C C . GLU A 1 298 ? -2.282 9.831 -18.363 1.00 96.00 298 GLU A C 1
ATOM 2281 O O . GLU A 1 298 ? -2.010 8.664 -18.054 1.00 96.00 298 GLU A O 1
ATOM 2286 N N . ASN A 1 299 ? -3.193 10.540 -17.701 1.00 97.00 299 ASN A N 1
ATOM 2287 C CA . ASN A 1 299 ? -4.049 9.896 -16.723 1.00 97.00 299 ASN A CA 1
ATOM 2288 C C . ASN A 1 299 ? -4.916 8.826 -17.385 1.00 97.00 299 ASN A C 1
ATOM 2290 O O . ASN A 1 299 ? -5.355 8.975 -18.524 1.00 97.00 299 ASN A O 1
ATOM 2294 N N . GLY A 1 300 ? -5.184 7.749 -16.662 1.00 96.62 300 GLY A N 1
ATOM 2295 C CA . GLY A 1 300 ? -6.182 6.785 -17.075 1.00 96.62 300 GLY A CA 1
ATOM 2296 C C . GLY A 1 300 ? -6.169 5.516 -16.251 1.00 96.62 300 GLY A C 1
ATOM 2297 O O . GLY A 1 300 ? -5.682 5.468 -15.120 1.00 96.62 300 GLY A O 1
ATOM 2298 N N . ILE A 1 301 ? -6.746 4.475 -16.841 1.00 97.81 301 ILE A N 1
ATOM 2299 C CA . ILE A 1 301 ? -6.798 3.139 -16.260 1.00 97.81 301 ILE A CA 1
ATOM 2300 C C . ILE A 1 301 ? -6.081 2.180 -17.200 1.00 97.81 301 ILE A C 1
ATOM 2302 O O . ILE A 1 301 ? -6.437 2.066 -18.376 1.00 97.81 301 ILE A O 1
ATOM 2306 N N . SER A 1 302 ? -5.097 1.468 -16.664 1.00 98.19 302 SER A N 1
ATOM 2307 C CA . SER A 1 302 ? -4.383 0.399 -17.357 1.00 98.19 302 SER A CA 1
ATOM 2308 C C . SER A 1 302 ? -4.770 -0.956 -16.779 1.00 98.19 302 SER A C 1
ATOM 2310 O O . SER A 1 302 ? -5.133 -1.065 -15.608 1.00 98.19 302 SER A O 1
ATOM 2312 N N . PHE A 1 303 ? -4.709 -2.010 -17.584 1.00 98.50 303 PHE A N 1
ATOM 2313 C CA . PHE A 1 303 ? -5.025 -3.354 -17.123 1.00 98.50 303 PHE A CA 1
ATOM 2314 C C . PHE A 1 303 ? -4.231 -4.440 -17.838 1.00 98.50 303 PHE A C 1
ATOM 2316 O O . PHE A 1 303 ? -3.764 -4.267 -18.965 1.00 98.50 303 PHE A O 1
ATOM 2323 N N . THR A 1 304 ? -4.128 -5.591 -17.182 1.00 98.50 304 THR A N 1
ATOM 2324 C CA . THR A 1 304 ? -3.571 -6.822 -17.747 1.00 98.50 304 THR A CA 1
ATOM 2325 C C . THR A 1 304 ? -4.478 -8.011 -17.441 1.00 98.50 304 THR A C 1
ATOM 2327 O O . THR A 1 304 ? -5.149 -8.063 -16.408 1.00 98.50 304 THR A O 1
ATOM 2330 N N . GLN A 1 305 ? -4.515 -8.970 -18.364 1.00 97.50 305 GLN A N 1
ATOM 2331 C CA . GLN A 1 305 ? -5.322 -10.196 -18.277 1.00 97.50 305 GLN A CA 1
ATOM 2332 C C . GLN A 1 305 ? -4.467 -11.467 -18.381 1.00 97.50 305 GLN A C 1
ATOM 2334 O O . GLN A 1 305 ? -5.002 -12.565 -18.524 1.00 97.50 305 GLN A O 1
ATOM 2339 N N . ASN A 1 306 ? -3.147 -11.299 -18.334 1.00 95.94 306 ASN A N 1
ATOM 2340 C CA . ASN A 1 306 ? -2.118 -12.331 -18.424 1.00 95.94 306 ASN A CA 1
ATOM 2341 C C . ASN A 1 306 ? -0.968 -12.007 -17.458 1.00 95.94 306 ASN A C 1
ATOM 2343 O O . ASN A 1 306 ? 0.205 -12.060 -17.812 1.00 95.94 306 ASN A O 1
ATOM 2347 N N . ASP A 1 307 ? -1.334 -11.591 -16.242 1.00 93.38 307 ASP A N 1
ATOM 2348 C CA . ASP A 1 307 ? -0.420 -11.310 -15.132 1.00 93.38 307 ASP A CA 1
ATOM 2349 C C . ASP A 1 307 ? 0.791 -10.419 -15.506 1.00 93.38 307 ASP A C 1
ATOM 2351 O O . ASP A 1 307 ? 1.900 -10.583 -14.994 1.00 93.38 307 ASP A O 1
ATOM 2355 N N . GLY A 1 308 ? 0.575 -9.437 -16.384 1.00 95.81 308 GLY A N 1
ATOM 2356 C CA . GLY A 1 308 ? 1.570 -8.440 -16.780 1.00 95.81 308 GLY A CA 1
ATOM 2357 C C . GLY A 1 308 ? 2.390 -8.784 -18.022 1.00 95.81 308 GLY A C 1
ATOM 2358 O O . GLY A 1 308 ? 3.219 -7.973 -18.416 1.00 95.81 308 GLY A O 1
ATOM 2359 N N . GLU A 1 309 ? 2.171 -9.924 -18.686 1.00 94.94 309 GLU A N 1
ATOM 2360 C CA . GLU A 1 309 ? 2.827 -10.194 -19.980 1.00 94.94 309 GLU A CA 1
ATOM 2361 C C . GLU A 1 309 ? 2.490 -9.118 -21.022 1.00 94.94 309 GLU A C 1
ATOM 2363 O O . GLU A 1 309 ? 3.357 -8.696 -21.785 1.00 94.94 309 GLU A O 1
ATOM 2368 N N . THR A 1 310 ? 1.241 -8.648 -21.029 1.00 97.06 310 THR A N 1
ATOM 2369 C CA . THR A 1 310 ? 0.805 -7.501 -21.830 1.00 97.06 310 THR A CA 1
ATOM 2370 C C . THR A 1 310 ? -0.109 -6.593 -21.023 1.00 97.06 310 THR A C 1
ATOM 2372 O O . THR A 1 310 ? -0.938 -7.071 -20.242 1.00 97.06 310 THR A O 1
ATOM 2375 N N . TRP A 1 311 ? -0.008 -5.293 -21.277 1.00 98.00 311 TRP A N 1
ATOM 2376 C CA . TRP A 1 311 ? -0.858 -4.260 -20.695 1.00 98.00 311 TRP A CA 1
ATOM 2377 C C . TRP A 1 311 ? -1.634 -3.520 -21.776 1.00 98.00 311 TRP A C 1
ATOM 2379 O O . TRP A 1 311 ? -1.199 -3.414 -22.924 1.00 98.00 311 TRP A O 1
ATOM 2389 N N . GLN A 1 312 ? -2.799 -3.018 -21.392 1.00 97.38 312 GLN A N 1
ATOM 2390 C CA . GLN A 1 312 ? -3.699 -2.243 -22.236 1.00 97.38 312 GLN A CA 1
ATOM 2391 C C . GLN A 1 312 ? -4.233 -1.052 -21.443 1.00 97.38 312 GLN A C 1
ATOM 2393 O O . GLN A 1 312 ? -4.341 -1.119 -20.220 1.00 97.38 312 GLN A O 1
ATOM 2398 N N . THR A 1 313 ? -4.607 0.020 -22.137 1.00 96.56 313 THR A N 1
ATOM 2399 C CA . THR A 1 313 ? -5.254 1.194 -21.538 1.00 96.56 313 THR A CA 1
ATOM 2400 C C . THR A 1 313 ? -6.735 1.224 -21.893 1.00 96.56 313 THR A C 1
ATOM 2402 O O . THR A 1 313 ? -7.145 0.849 -22.996 1.00 96.56 313 THR A O 1
ATOM 2405 N N . VAL A 1 314 ? -7.569 1.664 -20.953 1.00 95.50 314 VAL A N 1
ATOM 2406 C CA . VAL A 1 314 ? -8.993 1.892 -21.204 1.00 95.50 314 VAL A CA 1
ATOM 2407 C C . VAL A 1 314 ? -9.137 3.197 -21.977 1.00 95.50 314 VAL A C 1
ATOM 2409 O O . VAL A 1 314 ? -9.106 4.275 -21.393 1.00 95.50 314 VAL A O 1
ATOM 2412 N N . ALA A 1 315 ? -9.316 3.100 -23.295 1.00 90.56 315 ALA A N 1
ATOM 2413 C CA . ALA A 1 315 ? -9.338 4.260 -24.190 1.00 90.56 315 ALA A CA 1
ATOM 2414 C C . ALA A 1 315 ? -10.344 5.356 -23.783 1.00 90.56 315 ALA A C 1
ATOM 2416 O O . ALA A 1 315 ? -10.053 6.533 -23.946 1.00 90.56 315 ALA A O 1
ATOM 2417 N N . LEU A 1 316 ? -11.503 4.979 -23.226 1.00 91.81 316 LEU A N 1
ATOM 2418 C CA . LEU A 1 316 ? -12.544 5.920 -22.784 1.00 91.81 316 LEU A CA 1
ATOM 2419 C C . LEU A 1 316 ? -12.179 6.729 -21.531 1.00 91.81 316 LEU A C 1
ATOM 2421 O O . LEU A 1 316 ? -12.883 7.679 -21.221 1.00 91.81 316 LEU A O 1
ATOM 2425 N N . LEU A 1 317 ? -11.144 6.328 -20.793 1.00 89.00 317 LEU A N 1
ATOM 2426 C CA . LEU A 1 317 ? -10.726 6.966 -19.541 1.00 89.00 317 LEU A CA 1
ATOM 2427 C C . LEU A 1 317 ? -9.334 7.595 -19.663 1.00 89.00 317 LEU A C 1
ATOM 2429 O O . LEU A 1 317 ? -8.702 7.898 -18.658 1.00 89.00 317 LEU A O 1
ATOM 2433 N N . LYS A 1 318 ? -8.820 7.718 -20.888 1.00 87.12 318 LYS A N 1
ATOM 2434 C CA . LYS A 1 318 ? -7.495 8.264 -21.158 1.00 87.12 318 LYS A CA 1
ATOM 2435 C C . LYS A 1 318 ? -7.576 9.796 -21.198 1.00 87.12 318 LYS A C 1
ATOM 2437 O O . LYS A 1 318 ? -8.360 10.338 -21.972 1.00 87.12 318 LYS A O 1
ATOM 2442 N N . GLY A 1 319 ? -6.769 10.473 -20.385 1.00 79.69 319 GLY A N 1
ATOM 2443 C CA . GLY A 1 319 ? -6.731 11.933 -20.250 1.00 79.69 319 GLY A CA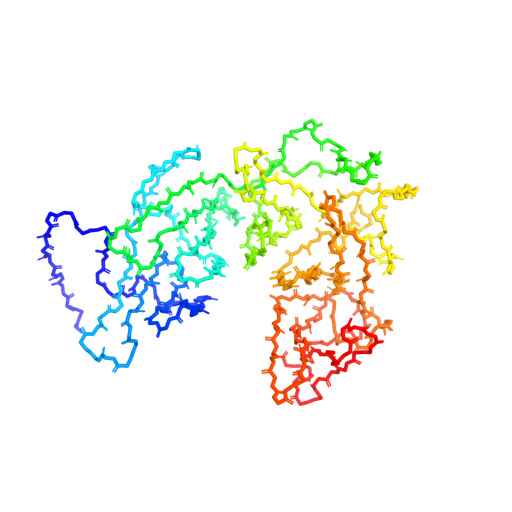 1
ATOM 2444 C C . GLY A 1 319 ? -7.662 12.530 -19.184 1.00 79.69 319 GLY A C 1
ATOM 2445 O O . GLY A 1 319 ? -7.677 13.751 -19.049 1.00 79.69 319 GLY A O 1
ATOM 2446 N N . GLU A 1 320 ? -8.401 11.698 -18.439 1.00 71.44 320 GLU A N 1
ATOM 2447 C CA . GLU A 1 320 ? -9.341 12.115 -17.375 1.00 71.44 320 GLU A CA 1
ATOM 2448 C C . GLU A 1 320 ? -8.673 12.432 -16.022 1.00 71.44 320 GLU A C 1
ATOM 2450 O O . GLU A 1 320 ? -7.602 11.865 -15.707 1.00 71.44 320 GLU A O 1
#

Foldseek 3Di:
DDDDDDDDDDPQFQKDFADPAPAFPDWDDADDFWIWTFFQWAIWIWGNVPPPVTTIIGGAEDCPDDAQDKDLGHHTGGWQEWEYDHRWWIKTWHWDADPNFIFTAWMWIWRGCNPSRPTMTHTHGQDFFDCPPQWDAWQNDIAGEHGGHGRGQFHFNYWYDEPFWIWTATFFQFIWIAGPVCNVVDIDDADDDFLPDQKDDTPDDDPPDYLGNDDPPVGGQNRHWQEWYDDDQWIWTATQFAIWIWGADPVRHTIIGGAGPPRQADQARGWNYWDWDQDPNWIKIKTQHDHHPDPRHWTFIKMDRPRRPHIYTDPVGTRD

Secondary structure (DSSP, 8-state):
----------TT--EEES-S-S-EEEEEEETTTEEEEEETTEEEEEESTT-TT---EEEPEES---TT-EESSEESSEEEEEEEETTTEEEEEEEEEETTEEEEEEEEEES-TTSTTT--EEEE------TT--EEEETTEEEEE-----SBT--EEEEEE-SSEEEEEETTTEEEEEETT-GGG--EE-----TT-SEE-TT---TT-EE--SPTTTS-GGG-EEEEEEETTEEEEEESS-EEEEEE-TTS-EEEEEE-TTTT--S-SEEEEEEEEEETTEEEEEEEEE--SSTT---EEEEESSTTSS-EE-GGGTT-